Protein AF-A0A6A5BCK2-F1 (afdb_monomer)

Foldseek 3Di:
DDDDDDDDDDDDDDDDDDDDDDDDDDDDDDDDDDDDDDDPPPPDDDDDDDDDDDDDDDDPDDPPVPVVVVVVVVVVVLLVVLLVLLADPDAADDDVLQVLVVVLVVLLVLLLVLLLPPDPPVPDDVVVVVSVVSCCQLAVPVLPDDPVVLLVLLVVLLVLLVVLVVLSVVSSVCVVVVDPCNVVSSVVNQVSLSVLSSCVSNSLLSLLQLLQWAPPDFDDDPPDPDTATAGPSHRVHGSPDPVSVVSNVSSVVSLVSSLVSLQSSLSSSQACHPPHPHPDNFVDSVLSSLSSSLSSVLNNVVRNDHPVVSVVSVVSSVVSVVVNVVSCVVRPD

Sequence (333 aa):
MSSNRHHLDGTTERKQHPEPMIDNVVLSDDRTTPTGPVILHQNVFPKQPSVFSQSSNSSSHSSINSLGQKMISKIQEVVASTLIVLVDSKSKQGWKSYLLILSLYIYAWIGSLVIGLEGEYNFGLYGAWIWRVFNYLVNFSMYSIPYEAAIALSSICILLSLSVLCLFLYTLRVYHKADRSIKSVQSLMRVLGIIIYFGHLVMTYLMTSFIDCNYSSSVTFDGFSDPQKVLNRFPYYMCFSSSNIALIVLNFLGIICLILSTILCSFVLGNSHIRSETPFIVDNSLFIGSVLVISEIQITLNAIIPNSLMFVKSIIHILLSFTLFIMLLYLLP

InterPro domains:
  IPR052994 Tiny macrocysts signaling regulators [PTHR31600] (63-333)

Secondary structure (DSSP, 8-state):
--------------PPPPPPP-----------------------------------------THHHHHHHHHHHHHHHHHHHHHHHS--S---SHHHHHHHHHHHHHHHHHHHHGGG-S----HHHHHHHHHHHHHHHHTTGGGS-HHHHHHHHHHHHHHHHHHHHHHHHHHHHHHHT-TTHHHHHHHHHHHHHHHHHHHHHHHHHHHTTT-EEEEEEE--TT-SSPEEEESS-TTSBTTSHHHHHHHHHHHHHHHHHHHHHHHHHHHH----TT--SS---S-THHHHHHHHHHHHHHHHHHHS-GGGHHHHHHHHHHHHHHHHHHHHHH--

pLDDT: mean 80.54, std 18.34, range [36.78, 98.44]

Structure (mmCIF, N/CA/C/O backbone):
data_AF-A0A6A5BCK2-F1
#
_entry.id   AF-A0A6A5BCK2-F1
#
loop_
_atom_site.group_PDB
_atom_site.id
_atom_site.type_symbol
_atom_site.label_atom_id
_atom_site.label_alt_id
_atom_site.label_comp_id
_atom_site.label_asym_id
_atom_site.label_entity_id
_atom_site.label_seq_id
_atom_site.pdbx_PDB_ins_code
_atom_site.Cartn_x
_atom_site.Cartn_y
_atom_site.Cartn_z
_atom_site.occupancy
_atom_site.B_iso_or_equiv
_atom_site.auth_seq_id
_atom_site.auth_comp_id
_atom_site.auth_asym_id
_atom_site.auth_atom_id
_atom_site.pdbx_PDB_model_num
ATOM 1 N N . MET A 1 1 ? -65.492 -39.705 -15.315 1.00 40.62 1 MET A N 1
ATOM 2 C CA . MET A 1 1 ? -64.561 -40.813 -14.995 1.00 40.62 1 MET A CA 1
ATOM 3 C C . MET A 1 1 ? -63.383 -40.181 -14.265 1.00 40.62 1 MET A C 1
ATOM 5 O O . MET A 1 1 ? -62.681 -39.408 -14.887 1.00 40.62 1 MET A O 1
ATOM 9 N N . SER A 1 2 ? -63.406 -40.086 -12.934 1.00 36.78 2 SER A N 1
ATOM 10 C CA . SER A 1 2 ? -63.107 -41.117 -11.918 1.00 36.78 2 SER A CA 1
ATOM 11 C C . SER A 1 2 ? -61.613 -41.462 -11.816 1.00 36.78 2 SER A C 1
ATOM 13 O O . SER A 1 2 ? -61.047 -41.934 -12.796 1.00 36.78 2 SER A O 1
ATOM 15 N N . SER A 1 3 ? -61.085 -41.331 -10.585 1.00 41.00 3 SER A N 1
ATOM 16 C CA . SER A 1 3 ? -59.869 -41.961 -10.022 1.00 41.00 3 SER A CA 1
ATOM 17 C C . SER A 1 3 ? -58.497 -41.448 -10.494 1.00 41.00 3 SER A C 1
ATOM 19 O O . SER A 1 3 ? -58.307 -41.199 -11.668 1.00 41.00 3 SER A O 1
ATOM 21 N N . ASN A 1 4 ? -57.440 -41.345 -9.680 1.00 43.28 4 ASN A N 1
ATOM 22 C CA . ASN A 1 4 ? -57.229 -41.549 -8.241 1.00 43.28 4 ASN A CA 1
ATOM 23 C C . ASN A 1 4 ? -55.800 -41.052 -7.892 1.00 43.28 4 ASN A C 1
ATOM 25 O O . ASN A 1 4 ? -54.870 -41.350 -8.630 1.00 43.28 4 ASN A O 1
ATOM 29 N N . ARG A 1 5 ? -55.664 -40.337 -6.764 1.00 46.47 5 ARG A N 1
ATOM 30 C CA . ARG A 1 5 ? -54.682 -40.506 -5.658 1.00 46.47 5 ARG A CA 1
ATOM 31 C C . ARG A 1 5 ? -53.215 -40.896 -5.928 1.00 46.47 5 ARG A C 1
ATOM 33 O O . ARG A 1 5 ? -52.955 -41.937 -6.504 1.00 46.47 5 ARG A O 1
ATOM 40 N N . HIS A 1 6 ? -52.310 -40.147 -5.277 1.00 47.81 6 HIS A N 1
ATOM 41 C CA . HIS A 1 6 ? -51.255 -40.554 -4.305 1.00 47.81 6 HIS A CA 1
ATOM 42 C C . HIS A 1 6 ? -50.417 -39.279 -4.038 1.00 47.81 6 HIS A C 1
ATOM 44 O O . HIS A 1 6 ? -49.752 -38.803 -4.945 1.00 47.81 6 HIS A O 1
ATOM 50 N N . HIS A 1 7 ? -50.582 -38.489 -2.969 1.00 47.00 7 HIS A N 1
ATOM 51 C CA . HIS A 1 7 ? -50.349 -38.688 -1.527 1.00 47.00 7 HIS A CA 1
ATOM 52 C C . HIS A 1 7 ? -49.012 -39.357 -1.177 1.00 47.00 7 HIS A C 1
ATOM 54 O O . HIS A 1 7 ? -48.908 -40.580 -1.209 1.00 47.00 7 HIS A O 1
ATOM 60 N N . LEU A 1 8 ? -48.037 -38.531 -0.783 1.00 54.28 8 LEU A N 1
ATOM 61 C CA . LEU A 1 8 ? -46.889 -38.884 0.055 1.00 54.28 8 LEU A CA 1
ATOM 62 C C . LEU A 1 8 ? -46.552 -37.655 0.912 1.00 54.28 8 LEU A C 1
ATOM 64 O O . LEU A 1 8 ? -46.013 -36.666 0.422 1.00 54.28 8 LEU A O 1
ATOM 68 N N . ASP A 1 9 ? -46.976 -37.728 2.172 1.00 45.91 9 ASP A N 1
ATOM 69 C CA . ASP A 1 9 ? -46.629 -36.806 3.252 1.00 45.91 9 ASP A CA 1
ATOM 70 C C . ASP A 1 9 ? -45.257 -37.203 3.809 1.00 45.91 9 ASP A C 1
ATOM 72 O O . ASP A 1 9 ? -45.038 -38.363 4.165 1.00 45.91 9 ASP A O 1
ATOM 76 N N . GLY A 1 10 ? -44.340 -36.241 3.883 1.00 51.31 10 GLY A N 1
ATOM 77 C CA . GLY A 1 10 ? -43.047 -36.375 4.547 1.00 51.31 10 GLY A CA 1
ATOM 78 C C . GLY A 1 10 ? -43.090 -35.701 5.913 1.00 51.31 10 GLY A C 1
ATOM 79 O O . GLY A 1 10 ? -42.957 -34.485 6.019 1.00 51.31 10 GLY A O 1
ATOM 80 N N . THR A 1 11 ? -43.275 -36.495 6.963 1.00 46.31 11 THR A N 1
ATOM 81 C CA . THR A 1 11 ? -43.161 -36.092 8.368 1.00 46.31 11 THR A CA 1
ATOM 82 C C . THR A 1 11 ? -41.692 -35.935 8.762 1.00 46.31 11 THR A C 1
ATOM 84 O O . THR A 1 11 ? -40.980 -36.929 8.894 1.00 46.31 11 THR A O 1
ATOM 87 N N . THR A 1 12 ? -41.244 -34.699 8.992 1.00 55.03 12 THR A N 1
ATOM 88 C CA . THR A 1 12 ? -39.933 -34.412 9.597 1.00 55.03 12 THR A CA 1
ATOM 89 C C . THR A 1 12 ? -40.093 -34.255 11.108 1.00 55.03 12 THR A C 1
ATOM 91 O O . THR A 1 12 ? -40.759 -33.335 11.584 1.00 55.03 12 THR A O 1
ATOM 94 N N . GLU A 1 13 ? -39.479 -35.174 11.854 1.00 50.91 13 GLU A N 1
ATOM 95 C CA . GLU A 1 13 ? -39.411 -35.197 13.315 1.00 50.91 13 GLU A CA 1
ATOM 96 C C . GLU A 1 13 ? -38.852 -33.893 13.904 1.00 50.91 13 GLU A C 1
ATOM 98 O O . GLU A 1 13 ? -37.754 -33.434 13.578 1.00 50.91 13 GLU A O 1
ATOM 103 N N . ARG A 1 14 ? -39.602 -33.326 14.850 1.00 43.56 14 ARG A N 1
ATOM 104 C CA . ARG A 1 14 ? -39.199 -32.194 15.682 1.00 43.56 14 ARG A CA 1
ATOM 105 C C . ARG A 1 14 ? -38.519 -32.744 16.939 1.00 43.56 14 ARG A C 1
ATOM 107 O O . ARG A 1 14 ? -39.196 -33.215 17.847 1.00 43.56 14 ARG A O 1
ATOM 114 N N . LYS A 1 15 ? -37.185 -32.688 17.003 1.00 48.62 15 LYS A N 1
ATOM 115 C CA . LYS A 1 15 ? -36.432 -32.981 18.234 1.00 48.62 15 LYS A CA 1
ATOM 116 C C . LYS A 1 15 ? -36.747 -31.930 19.301 1.00 48.62 15 LYS A C 1
ATOM 118 O O . LYS A 1 15 ? -36.464 -30.746 19.130 1.00 48.62 15 LYS A O 1
ATOM 123 N N . GLN A 1 16 ? -37.350 -32.396 20.387 1.00 47.56 16 GLN A N 1
ATOM 124 C CA . GLN A 1 16 ? -37.657 -31.657 21.606 1.00 47.56 16 GLN A CA 1
ATOM 125 C C . GLN A 1 16 ? -36.365 -31.501 22.423 1.00 47.56 16 GLN A C 1
ATOM 127 O O . GLN A 1 16 ? -35.740 -32.492 22.798 1.00 47.56 16 GLN A O 1
ATOM 132 N N . HIS A 1 17 ? -35.938 -30.260 22.652 1.00 49.94 17 HIS A N 1
ATOM 133 C CA . HIS A 1 17 ? -34.847 -29.941 23.574 1.00 49.94 17 HIS A CA 1
ATOM 134 C C . HIS A 1 17 ? -35.403 -29.907 25.011 1.00 49.94 17 HIS A C 1
ATOM 136 O O . HIS A 1 17 ? -36.461 -29.307 25.207 1.00 49.94 17 HIS A O 1
ATOM 142 N N . PRO A 1 18 ? -34.731 -30.520 26.002 1.00 55.53 18 PRO A N 1
ATOM 143 C CA . PRO A 1 18 ? -35.166 -30.471 27.395 1.00 55.53 18 PRO A CA 1
ATOM 144 C C . PRO A 1 18 ? -34.879 -29.102 28.031 1.00 55.53 18 PRO A C 1
ATOM 146 O O . PRO A 1 18 ? -33.790 -28.547 27.872 1.00 55.53 18 PRO A O 1
ATOM 149 N N . GLU A 1 19 ? -35.876 -28.583 28.749 1.00 54.03 19 GLU A N 1
ATOM 150 C CA . GLU A 1 19 ? -35.771 -27.426 29.642 1.00 54.03 19 GLU A CA 1
ATOM 151 C C . GLU A 1 19 ? -34.842 -27.731 30.832 1.00 54.03 19 GLU A C 1
ATOM 153 O O . GLU A 1 19 ? -34.875 -28.844 31.366 1.00 54.03 19 GLU A O 1
ATOM 158 N N . PRO A 1 20 ? -34.026 -26.768 31.292 1.00 55.44 20 PRO A N 1
ATOM 159 C CA . PRO A 1 20 ? -33.311 -26.902 32.551 1.00 55.44 20 PRO A CA 1
ATOM 160 C C . PRO A 1 20 ? -34.257 -26.713 33.747 1.00 55.44 20 PRO A C 1
ATOM 162 O O . PRO A 1 20 ? -34.990 -25.727 33.834 1.00 55.44 20 PRO A O 1
ATOM 165 N N . MET A 1 21 ? -34.195 -27.678 34.669 1.00 50.75 21 MET A N 1
ATOM 166 C CA . MET A 1 21 ? -34.844 -27.673 35.979 1.00 50.75 21 MET A CA 1
ATOM 167 C C . MET A 1 21 ? -34.536 -26.391 36.762 1.00 50.75 21 MET A C 1
ATOM 169 O O . MET A 1 21 ? -33.380 -26.011 36.945 1.00 50.75 21 MET A O 1
ATOM 173 N N . ILE A 1 22 ? -35.606 -25.765 37.245 1.00 44.34 22 ILE A N 1
ATOM 174 C CA . ILE A 1 22 ? -35.595 -24.710 38.254 1.00 44.34 22 ILE A CA 1
ATOM 175 C C . ILE A 1 22 ? -35.623 -25.407 39.615 1.00 44.34 22 ILE A C 1
ATOM 177 O O . ILE A 1 22 ? -36.659 -25.939 40.017 1.00 44.34 22 ILE A O 1
ATOM 181 N N . ASP A 1 23 ? -34.493 -25.404 40.318 1.00 48.78 23 ASP A N 1
ATOM 182 C CA . ASP A 1 23 ? -34.445 -25.805 41.721 1.00 48.78 23 ASP A CA 1
ATOM 183 C C . ASP A 1 23 ? -34.990 -24.670 42.594 1.00 48.78 23 ASP A C 1
ATOM 185 O O . ASP A 1 23 ? -34.373 -23.618 42.781 1.00 48.78 23 ASP A O 1
ATOM 189 N N . ASN A 1 24 ? -36.184 -24.911 43.131 1.00 40.09 24 ASN A N 1
ATOM 190 C CA . ASN A 1 24 ? -36.799 -24.119 44.184 1.00 40.09 24 ASN A CA 1
ATOM 191 C C . ASN A 1 24 ? -36.075 -24.386 45.510 1.00 40.09 24 ASN A C 1
ATOM 193 O O . ASN A 1 24 ? -36.393 -25.343 46.216 1.00 40.09 24 ASN A O 1
ATOM 197 N N . VAL A 1 25 ? -35.137 -23.515 45.879 1.00 48.81 25 VAL A N 1
ATOM 198 C CA . VAL A 1 25 ? -34.667 -23.415 47.265 1.00 48.81 25 VAL A CA 1
ATOM 199 C C . VAL A 1 25 ? -35.566 -22.426 47.999 1.00 48.81 25 VAL A C 1
ATOM 201 O O . VAL A 1 25 ? -35.428 -21.211 47.885 1.00 48.81 25 VAL A O 1
ATOM 204 N N . VAL A 1 26 ? -36.512 -22.983 48.751 1.00 41.75 26 VAL A N 1
ATOM 205 C CA . VAL A 1 26 ? -37.239 -22.294 49.817 1.00 41.75 26 VAL A CA 1
ATOM 206 C C . VAL A 1 26 ? -36.296 -22.197 51.016 1.00 41.75 26 VAL A C 1
ATOM 208 O O . VAL A 1 26 ? -35.952 -23.217 51.610 1.00 41.75 26 VAL A O 1
ATOM 211 N N . LEU A 1 27 ? -35.890 -20.981 51.383 1.00 45.94 27 LEU A N 1
ATOM 212 C CA . LEU A 1 27 ? -35.368 -20.693 52.717 1.00 45.94 27 LEU A CA 1
ATOM 213 C C . LEU A 1 27 ? -36.151 -19.517 53.304 1.00 45.94 27 LEU A C 1
ATOM 215 O O . LEU A 1 27 ? -36.254 -18.454 52.695 1.00 45.94 27 LEU A O 1
ATOM 219 N N . SER A 1 28 ? -36.750 -19.786 54.458 1.00 41.56 28 SER A N 1
ATOM 220 C CA . SER A 1 28 ? -37.625 -18.907 55.222 1.00 41.56 28 SER A CA 1
ATOM 221 C C . SER A 1 28 ? -36.932 -17.662 55.782 1.00 41.56 28 SER A C 1
ATOM 223 O O . SER A 1 28 ? -35.745 -17.684 56.099 1.00 41.56 28 SER A O 1
ATOM 225 N N . ASP A 1 29 ? -37.762 -16.624 55.910 1.00 37.56 29 ASP A N 1
ATOM 226 C CA . ASP A 1 29 ? -37.678 -15.391 56.702 1.00 37.56 29 ASP A CA 1
ATOM 227 C C . ASP A 1 29 ? -36.598 -15.304 57.790 1.00 37.56 29 ASP A C 1
ATOM 229 O O . ASP A 1 29 ? -36.561 -16.138 58.691 1.00 37.56 29 ASP A O 1
ATOM 233 N N . ASP A 1 30 ? -35.870 -14.176 57.815 1.00 38.97 30 ASP A N 1
ATOM 234 C CA . ASP A 1 30 ? -35.989 -13.246 58.948 1.00 38.97 30 ASP A CA 1
ATOM 235 C C . ASP A 1 30 ? -35.437 -11.833 58.628 1.00 38.97 30 ASP A C 1
ATOM 237 O O . ASP A 1 30 ? -34.418 -11.672 57.958 1.00 38.97 30 ASP A O 1
ATOM 241 N N . ARG A 1 31 ? -36.084 -10.820 59.219 1.00 37.53 31 ARG A N 1
ATOM 242 C CA . ARG A 1 31 ? -35.651 -9.417 59.433 1.00 37.53 31 ARG A CA 1
ATOM 243 C C . ARG A 1 31 ? -35.669 -8.386 58.292 1.00 37.53 31 ARG A C 1
ATOM 245 O O . ARG A 1 31 ? -34.677 -8.036 57.661 1.00 37.53 31 ARG A O 1
ATOM 252 N N . THR A 1 32 ? -36.815 -7.709 58.260 1.00 45.53 32 THR A N 1
ATOM 253 C CA . THR A 1 32 ? -37.010 -6.246 58.206 1.00 45.53 32 THR A CA 1
ATOM 254 C C . THR A 1 32 ? -35.774 -5.349 58.409 1.00 45.53 32 THR A C 1
ATOM 256 O O . THR A 1 32 ? -35.252 -5.241 59.518 1.00 45.53 32 THR A O 1
ATOM 259 N N . THR A 1 33 ? -35.426 -4.560 57.388 1.00 46.41 33 THR A N 1
ATOM 260 C CA . THR A 1 33 ? -34.907 -3.181 57.533 1.00 46.41 33 THR A CA 1
ATOM 261 C C . THR A 1 33 ? -35.307 -2.339 56.309 1.00 46.41 33 THR A C 1
ATOM 263 O O . THR A 1 33 ? -35.255 -2.845 55.189 1.00 46.41 33 THR A O 1
ATOM 266 N N . PRO A 1 34 ? -35.735 -1.072 56.481 1.00 50.03 34 PRO A N 1
ATOM 267 C CA . PRO A 1 34 ? -36.210 -0.238 55.383 1.00 50.03 34 PRO A CA 1
ATOM 268 C C . PRO A 1 34 ? -35.046 0.530 54.742 1.00 50.03 34 PRO A C 1
ATOM 270 O O . PRO A 1 34 ? -34.389 1.336 55.399 1.00 50.03 34 PRO A O 1
ATOM 273 N N . THR A 1 35 ? -34.795 0.319 53.451 1.00 41.25 35 THR A N 1
ATOM 274 C CA . THR A 1 35 ? -33.886 1.160 52.660 1.00 41.25 35 THR A CA 1
ATOM 275 C C . THR A 1 35 ? -34.689 2.210 51.900 1.00 41.25 35 THR A C 1
ATOM 277 O O . THR A 1 35 ? -35.536 1.909 51.062 1.00 41.25 35 THR A O 1
ATOM 280 N N . GLY A 1 36 ? -34.447 3.468 52.271 1.00 46.44 36 GLY A N 1
ATOM 281 C CA . GLY A 1 36 ? -35.038 4.650 51.657 1.00 46.44 36 GLY A CA 1
ATOM 282 C C . GLY A 1 36 ? -34.546 4.917 50.227 1.00 46.44 36 GLY A C 1
ATOM 283 O O . GLY A 1 36 ? -33.663 4.226 49.715 1.00 46.44 36 GLY A O 1
ATOM 284 N N . PRO A 1 37 ? -35.115 5.938 49.568 1.00 49.09 37 PRO A N 1
ATOM 285 C CA . PRO A 1 37 ? -34.801 6.266 48.185 1.00 49.09 37 PRO A CA 1
ATOM 286 C C . PRO A 1 37 ? -33.371 6.806 48.045 1.00 49.09 37 PRO A C 1
ATOM 288 O O . PRO A 1 37 ? -32.992 7.796 48.671 1.00 49.09 37 PRO A O 1
ATOM 291 N N . VAL A 1 38 ? -32.590 6.169 47.171 1.00 42.19 38 VAL A N 1
ATOM 292 C CA . VAL A 1 38 ? -31.278 6.651 46.728 1.00 42.19 38 VAL A CA 1
ATOM 293 C C . VAL A 1 38 ? -31.489 7.856 45.811 1.00 42.19 38 VAL A C 1
ATOM 295 O O . VAL A 1 38 ? -31.827 7.727 44.636 1.00 42.19 38 VAL A O 1
ATOM 298 N N . ILE A 1 39 ? -31.297 9.044 46.378 1.00 41.06 39 ILE A N 1
ATOM 299 C CA . ILE A 1 39 ? -31.170 10.311 45.659 1.00 41.06 39 ILE A CA 1
ATOM 300 C C . ILE A 1 39 ? -29.796 10.311 44.981 1.00 41.06 39 ILE A C 1
ATOM 302 O O . ILE A 1 39 ? -28.763 10.406 45.644 1.00 41.06 39 ILE A O 1
ATOM 306 N N . LEU A 1 40 ? -29.773 10.198 43.652 1.00 39.66 40 LEU A N 1
ATOM 307 C CA . LEU A 1 40 ? -28.561 10.379 42.858 1.00 39.66 40 LEU A CA 1
ATOM 308 C C . LEU A 1 40 ? -28.229 11.880 42.808 1.00 39.66 40 LEU A C 1
ATOM 310 O O . LEU A 1 40 ? -28.727 12.621 41.962 1.00 39.66 40 LEU A O 1
ATOM 314 N N . HIS A 1 41 ? -27.402 12.335 43.750 1.00 40.19 41 HIS A N 1
ATOM 315 C CA . HIS A 1 41 ? -26.794 13.662 43.729 1.00 40.19 41 HIS A CA 1
ATOM 316 C C . HIS A 1 41 ? -25.841 13.767 42.530 1.00 40.19 41 HIS A C 1
ATOM 318 O O . HIS A 1 41 ? -24.727 13.242 42.531 1.00 40.19 41 HIS A O 1
ATOM 324 N N . GLN A 1 42 ? -26.288 14.458 41.488 1.00 43.00 42 GLN A N 1
ATOM 325 C CA . GLN A 1 42 ? -25.455 14.875 40.372 1.00 43.00 42 GLN A CA 1
ATOM 326 C C . GLN A 1 42 ? -24.601 16.059 40.853 1.00 43.00 42 GLN A C 1
ATOM 328 O O . GLN A 1 42 ? -25.084 17.184 40.971 1.00 43.00 42 GLN A O 1
ATOM 333 N N . ASN A 1 43 ? -23.337 15.791 41.196 1.00 40.00 43 ASN A N 1
ATOM 334 C CA . ASN A 1 43 ? -22.352 16.813 41.551 1.00 40.00 43 ASN A CA 1
ATOM 335 C C . ASN A 1 43 ? -22.028 17.673 40.321 1.00 40.00 43 ASN A C 1
ATOM 337 O O . ASN A 1 43 ? -21.105 17.396 39.555 1.00 40.00 43 ASN A O 1
ATOM 341 N N . VAL A 1 44 ? -22.813 18.732 40.138 1.00 43.41 44 VAL A N 1
ATOM 342 C CA . VAL A 1 44 ? -22.475 19.877 39.297 1.00 43.41 44 VAL A CA 1
ATOM 343 C C . VAL A 1 44 ? -21.371 20.645 40.019 1.00 43.41 44 VAL A C 1
ATOM 345 O O . VAL A 1 44 ? -21.617 21.291 41.033 1.00 43.41 44 VAL A O 1
ATOM 348 N N . PHE A 1 45 ? -20.141 20.559 39.514 1.00 46.75 45 PHE A N 1
ATOM 349 C CA . PHE A 1 45 ? -19.048 21.430 39.943 1.00 46.75 45 PHE A CA 1
ATOM 350 C C . PHE A 1 45 ? -19.398 22.894 39.612 1.00 46.75 45 PHE A C 1
ATOM 352 O O . PHE A 1 45 ? -19.579 23.214 38.432 1.00 46.75 45 PHE A O 1
ATOM 359 N N . PRO A 1 46 ? -19.466 23.812 40.595 1.00 44.69 46 PRO A N 1
ATOM 360 C CA . PRO A 1 46 ? -19.589 25.231 40.310 1.00 44.69 46 PRO A CA 1
ATOM 361 C C . PRO A 1 46 ? -18.238 25.772 39.828 1.00 44.69 46 PRO A C 1
ATOM 363 O O . PRO A 1 46 ? -17.236 25.769 40.543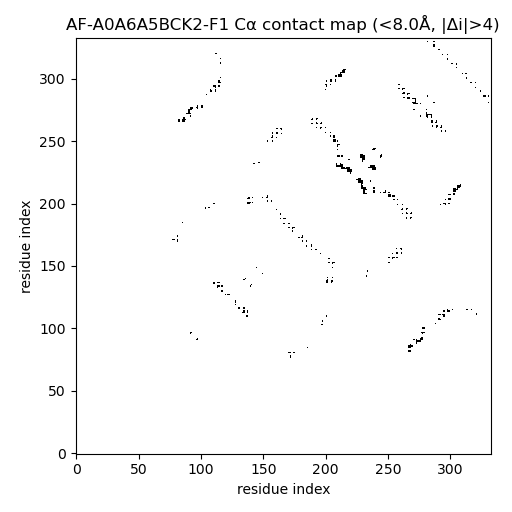 1.00 44.69 46 PRO A O 1
ATOM 366 N N . LYS A 1 47 ? -18.221 26.249 38.583 1.00 45.00 47 LYS A N 1
ATOM 367 C CA . LYS A 1 47 ? -17.105 26.982 37.986 1.00 45.00 47 LYS A CA 1
ATOM 368 C C . LYS A 1 47 ? -16.994 28.346 38.680 1.00 45.00 47 LYS A C 1
ATOM 370 O O . LYS A 1 47 ? -17.842 29.209 38.468 1.00 45.00 47 LYS A O 1
ATOM 375 N N . GLN A 1 48 ? -15.974 28.539 39.516 1.00 43.84 48 GLN A N 1
ATOM 376 C CA . GLN A 1 48 ? -15.651 29.855 40.073 1.00 43.84 48 GLN A CA 1
ATOM 377 C C . GLN A 1 48 ? -15.175 30.807 38.958 1.00 43.84 48 GLN A C 1
ATOM 379 O O . GLN A 1 48 ? -14.333 30.414 38.146 1.00 43.84 48 GLN A O 1
ATOM 384 N N . PRO A 1 49 ? -15.664 32.059 38.907 1.00 45.88 49 PRO A N 1
ATOM 385 C CA . PRO A 1 49 ? -15.099 33.088 38.048 1.00 45.88 49 PRO A CA 1
ATOM 386 C C . PRO A 1 49 ? -13.891 33.731 38.742 1.00 45.88 49 PRO A C 1
ATOM 388 O O . PRO A 1 49 ? -14.038 34.534 39.661 1.00 45.88 49 PRO A O 1
ATOM 391 N N . SER A 1 50 ? -12.680 33.401 38.295 1.00 45.81 50 SER A N 1
ATOM 392 C CA . SER A 1 50 ? -11.492 34.183 38.635 1.00 45.81 50 SER A CA 1
ATOM 393 C C . SER A 1 50 ? -11.481 35.461 37.794 1.00 45.81 50 SER A C 1
ATOM 395 O O . SER A 1 50 ? -11.163 35.442 36.604 1.00 45.81 50 SER A O 1
ATOM 397 N N . VAL A 1 51 ? -11.857 36.567 38.430 1.00 48.47 51 VAL A N 1
ATOM 398 C CA . VAL A 1 51 ? -11.615 37.930 37.959 1.00 48.47 51 VAL A CA 1
ATOM 399 C C . VAL A 1 51 ? -10.125 38.218 38.129 1.00 48.47 51 VAL A C 1
ATOM 401 O O . VAL A 1 51 ? -9.634 38.278 39.252 1.00 48.47 51 VAL A O 1
ATOM 404 N N . PHE A 1 52 ? -9.409 38.401 37.020 1.00 43.28 52 PHE A N 1
ATOM 405 C CA . PHE A 1 52 ? -8.109 39.066 37.026 1.00 43.28 52 PHE A CA 1
ATOM 406 C C . PHE A 1 52 ? -8.072 40.080 35.886 1.00 43.28 52 PHE A C 1
ATOM 408 O O . PHE A 1 52 ? -8.017 39.739 34.705 1.00 43.28 52 PHE A O 1
ATOM 415 N N . SER A 1 53 ? -8.179 41.345 36.266 1.00 52.38 53 SER A N 1
ATOM 416 C CA . SER A 1 53 ? -7.963 42.514 35.430 1.00 52.38 53 SER A CA 1
ATOM 417 C C . SER A 1 53 ? -6.462 42.776 35.343 1.00 52.38 53 SER A C 1
ATOM 419 O O . SER A 1 53 ? -5.846 43.026 36.374 1.00 52.38 53 SER A O 1
ATOM 421 N N . GLN A 1 54 ? -5.885 42.811 34.136 1.00 40.91 54 GLN A N 1
ATOM 422 C CA . GLN A 1 54 ? -4.711 43.651 33.881 1.00 40.91 54 GLN A CA 1
ATOM 423 C C . GLN A 1 54 ? -4.442 43.914 32.391 1.00 40.91 54 GLN A C 1
ATOM 425 O O . GLN A 1 54 ? -4.301 43.004 31.580 1.00 40.91 54 GLN A O 1
ATOM 430 N N . SER A 1 55 ? -4.345 45.218 32.114 1.00 36.91 55 SER A N 1
ATOM 431 C CA . SER A 1 55 ? -3.543 45.911 31.098 1.00 36.91 55 SER A CA 1
ATOM 432 C C . SER A 1 55 ? -3.694 45.545 29.618 1.00 36.91 55 SER A C 1
ATOM 434 O O . SER A 1 55 ? -3.141 44.578 29.103 1.00 36.91 55 SER A O 1
ATOM 436 N N . SER A 1 56 ? -4.326 46.490 28.925 1.00 50.06 56 SER A N 1
ATOM 437 C CA . SER A 1 56 ? -4.084 46.883 27.542 1.00 50.06 56 SER A CA 1
ATOM 438 C C . SER A 1 56 ? -2.599 46.870 27.157 1.00 50.06 56 SER A C 1
ATOM 440 O O . SER A 1 56 ? -1.833 47.713 27.619 1.00 50.06 56 SER A O 1
ATOM 442 N N . ASN A 1 57 ? -2.236 45.982 26.234 1.00 43.66 57 ASN A N 1
ATOM 443 C CA . ASN A 1 57 ? -1.129 46.198 25.312 1.00 43.66 57 ASN A CA 1
ATOM 444 C C . ASN A 1 57 ? -1.614 45.840 23.906 1.00 43.66 57 ASN A C 1
ATOM 446 O O . ASN A 1 57 ? -1.869 44.685 23.572 1.00 43.66 57 ASN A O 1
ATOM 450 N N . SER A 1 58 ? -1.796 46.881 23.105 1.00 50.88 58 SER A N 1
ATOM 451 C CA . SER A 1 58 ? -2.075 46.831 21.681 1.00 50.88 58 SER A CA 1
ATOM 452 C C . SER A 1 58 ? -0.848 46.307 20.936 1.00 50.88 58 SER A C 1
ATOM 454 O O . SER A 1 58 ? 0.028 47.080 20.554 1.00 50.88 58 SER A O 1
ATOM 456 N N . SER A 1 59 ? -0.792 44.997 20.713 1.00 42.81 59 SER A N 1
ATOM 457 C CA . SER A 1 59 ? 0.011 44.402 19.651 1.00 42.81 59 SER A CA 1
ATOM 458 C C . SER A 1 59 ? -0.933 43.820 18.603 1.00 42.81 59 SER A C 1
ATOM 460 O O . SER A 1 59 ? -1.700 42.887 18.836 1.00 42.81 59 SER A O 1
ATOM 462 N N . SER A 1 60 ? -0.909 44.440 17.430 1.00 47.56 60 SER A N 1
ATOM 463 C CA . SER A 1 60 ? -1.553 44.000 16.199 1.00 47.56 60 SER A CA 1
ATOM 464 C C . SER A 1 60 ? -0.995 42.635 15.775 1.00 47.56 60 SER A C 1
ATOM 466 O O . SER A 1 60 ? -0.067 42.544 14.975 1.00 47.56 60 SER A O 1
ATOM 468 N N . HIS A 1 61 ? -1.543 41.569 16.358 1.00 46.97 61 HIS A N 1
ATOM 469 C CA . HIS A 1 61 ? -1.209 40.183 16.055 1.00 46.97 61 HIS A CA 1
ATOM 470 C C . HIS A 1 61 ? -2.113 39.629 14.947 1.00 46.97 61 HIS A C 1
ATOM 472 O O . HIS A 1 61 ? -3.322 39.495 15.116 1.00 46.97 61 HIS A O 1
ATOM 478 N N . SER A 1 62 ? -1.481 39.310 13.816 1.00 49.41 62 SER A N 1
ATOM 479 C CA . SER A 1 62 ? -1.764 38.200 12.888 1.00 49.41 62 SER A CA 1
ATOM 480 C C . SER A 1 62 ? -3.037 37.364 13.146 1.00 49.41 62 SER A C 1
ATOM 482 O O . SER A 1 62 ? -2.990 36.191 13.517 1.00 49.41 62 SER A O 1
ATOM 484 N N . SER A 1 63 ? -4.205 37.929 12.844 1.00 50.72 63 SER A N 1
ATOM 485 C CA . SER A 1 63 ? -5.513 37.267 12.970 1.00 50.72 63 SER A CA 1
ATOM 486 C C . SER A 1 63 ? -5.748 36.125 11.963 1.00 50.72 63 SER A C 1
ATOM 488 O O . SER A 1 63 ? -6.683 35.340 12.135 1.00 50.72 63 SER A O 1
ATOM 490 N N . ILE A 1 64 ? -4.871 35.967 10.965 1.00 55.47 64 ILE A N 1
ATOM 491 C CA . ILE A 1 64 ? -5.011 35.003 9.859 1.00 55.47 64 ILE A CA 1
ATOM 492 C C . ILE A 1 64 ? -4.741 33.544 10.296 1.00 55.47 64 ILE A C 1
ATOM 494 O O . ILE A 1 64 ? -5.335 32.623 9.740 1.00 55.47 64 ILE A O 1
ATOM 498 N N . ASN A 1 65 ? -3.966 33.301 11.362 1.00 62.62 65 ASN A N 1
ATOM 499 C CA . ASN A 1 65 ? -3.643 31.930 11.805 1.00 62.62 65 ASN A CA 1
ATOM 500 C C . ASN A 1 65 ? -4.677 31.314 12.769 1.00 62.62 65 ASN A C 1
ATOM 502 O O . ASN A 1 65 ? -4.719 30.095 12.938 1.00 62.62 65 ASN A O 1
ATOM 506 N N . SER A 1 66 ? -5.546 32.130 13.376 1.00 72.69 66 SER A N 1
ATOM 507 C CA . SER A 1 66 ? -6.477 31.663 14.416 1.00 72.69 66 SER A CA 1
ATOM 508 C C . SER A 1 66 ? -7.667 30.860 13.867 1.00 72.69 66 SER A C 1
ATOM 510 O O . SER A 1 66 ? -8.152 29.941 14.529 1.00 72.69 66 SER A O 1
ATOM 512 N N . LEU A 1 67 ? -8.129 31.173 12.649 1.00 72.62 67 LEU A N 1
ATOM 513 C CA . LEU A 1 67 ? -9.246 30.475 12.005 1.00 72.62 67 LEU A CA 1
ATOM 514 C C . LEU A 1 67 ? -8.821 29.084 11.510 1.00 72.62 67 LEU A C 1
ATOM 516 O O . LEU A 1 67 ? -9.530 28.105 11.738 1.00 72.62 67 LEU A O 1
ATOM 520 N N . GLY A 1 68 ? -7.641 28.995 10.886 1.00 77.31 68 GLY A N 1
ATOM 521 C CA . GLY A 1 68 ? -7.084 27.738 10.383 1.00 77.31 68 GLY A CA 1
ATOM 522 C C . GLY A 1 68 ? -6.821 26.734 11.503 1.00 77.31 68 GLY A C 1
ATOM 523 O O . GLY A 1 68 ? -7.264 25.592 11.419 1.00 77.31 68 GLY A O 1
ATOM 524 N N . GLN A 1 69 ? -6.201 27.173 12.603 1.00 82.56 69 GLN A N 1
ATOM 525 C CA . GLN A 1 69 ? -5.946 26.306 13.758 1.00 82.56 69 GLN A CA 1
ATOM 526 C C . GLN A 1 69 ? -7.237 25.778 14.399 1.00 82.56 69 GLN A C 1
ATOM 528 O O . GLN A 1 69 ? -7.308 24.596 14.725 1.00 82.56 69 GLN A O 1
ATOM 533 N N . LYS A 1 70 ? -8.280 26.615 14.518 1.00 87.44 70 LYS A N 1
ATOM 534 C CA . LYS A 1 70 ? -9.592 26.192 15.042 1.00 87.44 70 LYS A CA 1
ATOM 535 C C . LYS A 1 70 ? -10.309 25.192 14.131 1.00 87.44 70 LYS A C 1
ATOM 537 O O . LYS A 1 70 ? -10.992 24.302 14.629 1.00 87.44 70 LYS A O 1
ATOM 542 N N . MET A 1 71 ? -10.191 25.329 12.807 1.00 85.81 71 MET A N 1
ATOM 543 C CA . MET A 1 71 ? -10.761 24.341 11.884 1.00 85.81 71 MET A CA 1
ATOM 544 C C . MET A 1 71 ? -9.999 23.016 11.935 1.00 85.81 71 MET A C 1
ATOM 546 O O . MET A 1 71 ? -10.631 21.963 11.987 1.00 85.81 71 MET A O 1
ATOM 550 N N . ILE A 1 72 ? -8.664 23.060 11.966 1.00 89.00 72 ILE A N 1
ATOM 551 C CA . ILE A 1 72 ? -7.818 21.861 12.030 1.00 89.00 72 ILE A CA 1
ATOM 552 C C . ILE A 1 72 ? -8.088 21.076 13.314 1.00 89.00 72 ILE A C 1
ATOM 554 O O . ILE A 1 72 ? -8.307 19.870 13.240 1.00 89.00 72 ILE A O 1
ATOM 558 N N . SER A 1 73 ? -8.149 21.743 14.471 1.00 89.44 73 SER A N 1
ATOM 559 C CA . SER A 1 73 ? -8.433 21.061 15.738 1.00 89.44 73 SER A CA 1
ATOM 560 C C . SER A 1 73 ? -9.814 20.405 15.740 1.00 89.44 73 SER A C 1
ATOM 562 O O . SER A 1 73 ? -9.950 19.271 16.190 1.00 89.44 73 SER A O 1
ATOM 564 N N . LYS A 1 74 ? -10.826 21.060 15.156 1.00 90.06 74 LYS A N 1
ATOM 565 C CA . LYS A 1 74 ? -12.174 20.495 15.021 1.00 90.06 74 LYS A CA 1
ATOM 566 C C . LYS A 1 74 ? -12.205 19.274 14.099 1.00 90.06 74 LYS A C 1
ATOM 568 O O . LYS A 1 74 ? -12.876 18.293 14.405 1.00 90.06 74 LYS A O 1
ATOM 573 N N . ILE A 1 75 ? -11.488 19.316 12.975 1.00 87.50 75 ILE A N 1
ATOM 574 C CA . ILE A 1 75 ? -11.372 18.166 12.066 1.00 87.50 75 ILE A CA 1
ATOM 575 C C . ILE A 1 75 ? -10.667 17.010 12.780 1.00 87.50 75 ILE A C 1
ATOM 577 O O . ILE A 1 75 ? -11.150 15.881 12.732 1.00 87.50 75 ILE A O 1
ATOM 581 N N . GLN A 1 76 ? -9.569 17.294 13.481 1.00 89.88 76 GLN A N 1
ATOM 582 C CA . GLN A 1 76 ? -8.819 16.299 14.241 1.00 89.88 76 GLN A CA 1
ATOM 583 C C . GLN A 1 76 ? -9.686 15.639 15.318 1.00 89.88 76 GLN A C 1
ATOM 585 O O . GLN A 1 76 ? -9.675 14.418 15.434 1.00 89.88 76 GLN A O 1
ATOM 590 N N . GLU A 1 77 ? -10.473 16.417 16.062 1.00 90.81 77 GLU A N 1
ATOM 591 C CA . GLU A 1 77 ? -11.388 15.909 17.086 1.00 90.81 77 GLU A CA 1
ATOM 592 C C . GLU A 1 77 ? -12.463 14.987 16.491 1.00 90.81 77 GLU A C 1
ATOM 594 O O . GLU A 1 77 ? -12.702 13.896 17.014 1.00 90.81 77 GLU A O 1
ATOM 599 N N . VAL A 1 78 ? -13.077 15.377 15.367 1.00 89.06 78 VAL A N 1
ATOM 600 C CA . VAL A 1 78 ? -14.103 14.572 14.682 1.00 89.06 78 VAL A CA 1
ATOM 601 C C . VAL A 1 78 ? -13.514 13.268 14.137 1.00 89.06 78 VAL A C 1
ATOM 603 O O . VAL A 1 78 ? -14.112 12.200 14.304 1.00 89.06 78 VAL A O 1
ATOM 606 N N . VAL A 1 79 ? -12.332 13.332 13.519 1.00 88.00 79 VAL A N 1
ATOM 607 C CA . VAL A 1 79 ? -11.635 12.153 12.989 1.00 88.00 79 VAL A CA 1
ATOM 608 C C . VAL A 1 79 ? -11.219 11.221 14.126 1.00 88.00 79 VAL A C 1
ATOM 610 O O . VAL A 1 79 ? -11.534 10.035 14.067 1.00 88.00 79 VAL A O 1
ATOM 613 N N . ALA A 1 80 ? -10.593 11.740 15.184 1.00 88.50 80 ALA A N 1
ATOM 614 C CA . ALA A 1 80 ? -10.168 10.947 16.336 1.00 88.50 80 ALA A CA 1
ATOM 615 C C . ALA A 1 80 ? -11.358 10.281 17.040 1.00 88.50 80 ALA A C 1
ATOM 617 O O . ALA A 1 80 ? -11.322 9.081 17.299 1.00 88.50 80 ALA A O 1
ATOM 618 N N . SER A 1 81 ? -12.446 11.023 17.266 1.00 88.31 81 SER A N 1
ATOM 619 C CA . SER A 1 81 ? -13.672 10.480 17.867 1.00 88.31 81 SER A CA 1
ATOM 620 C C . SER A 1 81 ? -14.257 9.345 17.028 1.00 88.31 81 SER A C 1
ATOM 622 O O . SER A 1 81 ? -14.670 8.317 17.559 1.00 88.31 81 SER A O 1
ATOM 624 N N . THR A 1 82 ? -14.246 9.493 15.704 1.00 86.75 82 THR A N 1
ATOM 625 C CA . THR A 1 82 ? -14.766 8.464 14.794 1.00 86.75 82 THR A CA 1
ATOM 626 C C . THR A 1 82 ? -13.862 7.240 14.743 1.00 86.75 82 THR A C 1
ATOM 628 O O . THR A 1 82 ? -14.359 6.116 14.716 1.00 86.75 82 THR A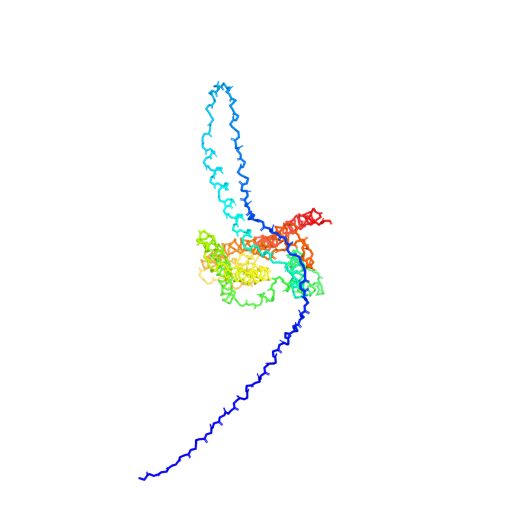 O 1
ATOM 631 N N . LEU A 1 83 ? -12.540 7.432 14.779 1.00 88.12 83 LEU A N 1
ATOM 632 C CA . LEU A 1 83 ? -11.586 6.330 14.884 1.00 88.12 83 LEU A CA 1
ATOM 633 C C . LEU A 1 83 ? -11.800 5.544 16.179 1.00 88.12 83 LEU A C 1
ATOM 635 O O . LEU A 1 83 ? -11.884 4.323 16.122 1.00 88.12 83 LEU A O 1
ATOM 639 N N . ILE A 1 84 ? -11.991 6.219 17.316 1.00 87.25 84 ILE A N 1
ATOM 640 C CA . ILE A 1 84 ? -12.279 5.565 18.604 1.00 87.25 84 ILE A CA 1
ATOM 641 C C . ILE A 1 84 ? -13.557 4.722 18.526 1.00 87.25 84 ILE A C 1
ATOM 643 O O . ILE A 1 84 ? -13.598 3.619 19.058 1.00 87.25 84 ILE A O 1
ATOM 647 N N . VAL A 1 85 ? -14.590 5.205 17.832 1.00 87.00 85 VAL A N 1
ATOM 648 C CA . VAL A 1 85 ? -15.839 4.451 17.629 1.00 87.00 85 VAL A CA 1
ATOM 649 C C . VAL A 1 85 ? -15.626 3.242 16.722 1.00 87.00 85 VAL A C 1
ATOM 651 O O . VAL A 1 85 ? -16.292 2.227 16.894 1.00 87.00 85 VAL A O 1
ATOM 654 N N . LEU A 1 86 ? -14.736 3.337 15.736 1.00 85.94 86 LEU A N 1
ATOM 655 C CA . LEU A 1 86 ? -14.415 2.237 14.827 1.00 85.94 86 LEU A CA 1
ATOM 656 C C . LEU A 1 86 ? -13.537 1.158 15.471 1.00 85.94 86 LEU A C 1
ATOM 658 O O . LEU A 1 86 ? -13.623 -0.004 15.065 1.00 85.94 86 LEU A O 1
ATOM 662 N N . VAL A 1 87 ? -12.717 1.528 16.456 1.00 86.94 87 VAL A N 1
ATOM 663 C CA . VAL A 1 87 ? -11.923 0.588 17.249 1.00 86.94 87 VAL A CA 1
ATOM 664 C C . VAL A 1 87 ? -12.871 -0.310 18.043 1.00 86.94 87 VAL A C 1
ATOM 666 O O . VAL A 1 87 ? -13.751 0.156 18.767 1.00 86.94 87 VAL A O 1
ATOM 669 N N . ASP A 1 88 ? -12.707 -1.627 17.897 1.00 75.44 88 ASP A N 1
ATOM 670 C CA . ASP A 1 88 ? -13.512 -2.580 18.658 1.00 75.44 88 ASP A CA 1
ATOM 671 C C . ASP A 1 88 ? -13.161 -2.478 20.143 1.00 75.44 88 ASP A C 1
ATOM 673 O O . ASP A 1 88 ? -12.020 -2.710 20.542 1.00 75.44 88 ASP A O 1
ATOM 677 N N . SER A 1 89 ? -14.154 -2.155 20.969 1.00 70.94 89 SER A N 1
ATOM 678 C CA . SER A 1 89 ? -13.999 -2.116 22.422 1.00 70.94 89 SER A CA 1
ATOM 679 C C . SER A 1 89 ? -14.011 -3.506 23.055 1.00 70.94 89 SER A C 1
ATOM 681 O O . SER A 1 89 ? -13.723 -3.646 24.243 1.00 70.94 89 SER A O 1
ATOM 683 N N . LYS A 1 90 ? -14.346 -4.553 22.292 1.00 81.38 90 LYS A N 1
ATOM 684 C CA . LYS A 1 90 ? -14.368 -5.922 22.803 1.00 81.38 90 LYS A CA 1
ATOM 685 C C . LYS A 1 90 ? -12.958 -6.493 22.879 1.00 81.38 90 LYS A C 1
ATOM 687 O O . LYS A 1 90 ? -12.189 -6.414 21.921 1.00 81.38 90 LYS A O 1
ATOM 692 N N . SER A 1 91 ? -12.648 -7.145 23.999 1.00 78.81 91 SER A N 1
ATOM 693 C CA . SER A 1 91 ? -11.421 -7.925 24.116 1.00 78.81 91 SER A CA 1
ATOM 694 C C . SER A 1 91 ? -11.397 -9.012 23.039 1.00 78.81 91 SER A C 1
ATOM 696 O O . SER A 1 91 ? -12.309 -9.833 22.922 1.00 78.81 91 SER A O 1
ATOM 698 N N . LYS A 1 92 ? -10.334 -9.023 22.231 1.00 80.62 92 LYS A N 1
ATOM 699 C CA . LYS A 1 92 ? -10.073 -10.122 21.300 1.00 80.62 92 LYS A CA 1
ATOM 700 C C . LYS A 1 92 ? -9.564 -11.300 22.127 1.00 80.62 92 LYS A C 1
ATOM 702 O O . LYS A 1 92 ? -8.479 -11.222 22.703 1.00 80.62 92 LYS A O 1
ATOM 707 N N . GLN A 1 93 ? -10.377 -12.343 22.236 1.00 83.12 93 GLN A N 1
ATOM 708 C CA . GLN A 1 93 ? -10.072 -13.553 22.997 1.00 83.12 93 GLN A CA 1
ATOM 709 C C . GLN A 1 93 ? -10.181 -14.781 22.099 1.00 83.12 93 GLN A C 1
ATOM 711 O O . GLN A 1 93 ? -10.978 -14.819 21.157 1.00 83.12 93 GLN A O 1
ATOM 716 N N . GLY A 1 94 ? -9.373 -15.790 22.409 1.00 87.25 94 GLY A N 1
ATOM 717 C CA . GLY A 1 94 ? -9.367 -17.064 21.710 1.00 87.25 94 GLY A CA 1
ATOM 718 C C . GLY A 1 94 ? -8.308 -17.192 20.614 1.00 87.25 94 GLY A C 1
ATOM 719 O O . GLY A 1 94 ? -7.852 -16.236 19.982 1.00 87.25 94 GLY A O 1
ATOM 720 N N . TRP A 1 95 ? -7.964 -18.451 20.356 1.00 89.25 95 TRP A N 1
ATOM 721 C CA . TRP A 1 95 ? -6.881 -18.869 19.466 1.00 89.25 95 TRP A CA 1
ATOM 722 C C . TRP A 1 95 ? -7.010 -18.358 18.023 1.00 89.25 95 TRP A C 1
ATOM 724 O O . TRP A 1 95 ? -6.013 -18.043 17.382 1.00 89.25 95 TRP A O 1
ATOM 734 N N . LYS A 1 96 ? -8.235 -18.216 17.500 1.00 90.00 96 LYS A N 1
ATOM 735 C CA . LYS A 1 96 ? -8.456 -17.733 16.124 1.00 90.00 96 LYS A CA 1
ATOM 736 C C . LYS A 1 96 ? -7.998 -16.284 15.942 1.00 90.00 96 LYS A C 1
ATOM 738 O O . LYS A 1 96 ? -7.334 -15.973 14.960 1.00 90.00 96 LYS A O 1
ATOM 743 N N . SER A 1 97 ? -8.333 -15.407 16.889 1.00 86.00 97 SER A N 1
ATOM 744 C CA . SER A 1 97 ? -7.892 -14.008 16.864 1.00 86.00 97 SER A CA 1
ATOM 745 C C . SER A 1 97 ? -6.397 -13.886 17.133 1.00 86.00 97 SER A C 1
ATOM 747 O O . SER A 1 97 ? -5.744 -13.060 16.501 1.00 86.00 97 SER A O 1
ATOM 749 N N . TYR A 1 98 ? -5.859 -14.738 18.014 1.00 87.56 98 TYR A N 1
ATOM 750 C CA . TYR A 1 98 ? -4.422 -14.846 18.255 1.00 87.56 98 TYR A CA 1
ATOM 751 C C . TYR A 1 98 ? -3.665 -15.172 16.962 1.00 87.56 98 TYR A C 1
ATOM 753 O O . TYR A 1 98 ? -2.792 -14.409 16.558 1.00 87.56 98 TYR A O 1
ATOM 761 N N . LEU A 1 99 ? -4.042 -16.260 16.277 1.00 90.06 99 LEU A N 1
ATOM 762 C CA . LEU A 1 99 ? -3.395 -16.686 15.035 1.00 90.06 99 LEU A CA 1
ATOM 763 C C . LEU A 1 99 ? -3.532 -15.656 13.919 1.00 90.06 99 LEU A C 1
ATOM 765 O O . LEU A 1 99 ? -2.570 -15.425 13.192 1.00 90.06 99 LEU A O 1
ATOM 769 N N . LEU A 1 100 ? -4.705 -15.031 13.787 1.00 87.44 100 LEU A N 1
ATOM 770 C CA . LEU A 1 100 ? -4.921 -13.997 12.782 1.00 87.44 100 LEU A CA 1
ATOM 771 C C . LEU A 1 100 ? -3.959 -12.830 13.009 1.00 87.44 100 LEU A C 1
ATOM 773 O O . LEU A 1 100 ? -3.240 -12.458 12.091 1.00 87.44 100 LEU A O 1
ATOM 777 N N . ILE A 1 101 ? -3.894 -12.291 14.228 1.00 85.44 101 ILE A N 1
ATOM 778 C CA . ILE A 1 101 ? -3.007 -11.164 14.543 1.00 85.44 101 ILE A CA 1
ATOM 779 C C . ILE A 1 101 ? -1.542 -11.561 14.382 1.00 85.44 101 ILE A C 1
ATOM 781 O O . ILE A 1 101 ? -0.790 -10.837 13.738 1.00 85.44 101 ILE A O 1
ATOM 785 N N . LEU A 1 102 ? -1.142 -12.730 14.884 1.00 87.62 102 LEU A N 1
ATOM 786 C CA . LEU A 1 102 ? 0.222 -13.225 14.714 1.00 87.62 102 LEU A CA 1
ATOM 787 C C . LEU A 1 102 ? 0.608 -13.316 13.232 1.00 87.62 102 LEU A C 1
ATOM 789 O O . LEU A 1 102 ? 1.672 -12.844 12.841 1.00 87.62 102 LEU A O 1
ATOM 793 N N . SER A 1 103 ? -0.275 -13.877 12.401 1.00 89.00 103 SER A N 1
ATOM 794 C CA . SER A 1 103 ? -0.060 -13.981 10.959 1.00 89.00 103 SER A CA 1
ATOM 795 C C . SER A 1 103 ? 0.055 -12.612 10.294 1.00 89.00 103 SER A C 1
ATOM 797 O O . SER A 1 103 ? 0.868 -12.467 9.386 1.00 89.00 103 SER A O 1
ATOM 799 N N . LEU A 1 104 ? -0.732 -11.622 10.727 1.00 84.25 104 LEU A N 1
ATOM 800 C CA . LEU A 1 104 ? -0.655 -10.252 10.214 1.00 84.25 104 LEU A CA 1
ATOM 801 C C . LEU A 1 104 ? 0.716 -9.632 10.512 1.00 84.25 104 LEU A C 1
ATOM 803 O O . LEU A 1 104 ? 1.351 -9.097 9.607 1.00 84.25 104 LEU A O 1
ATOM 807 N N . TYR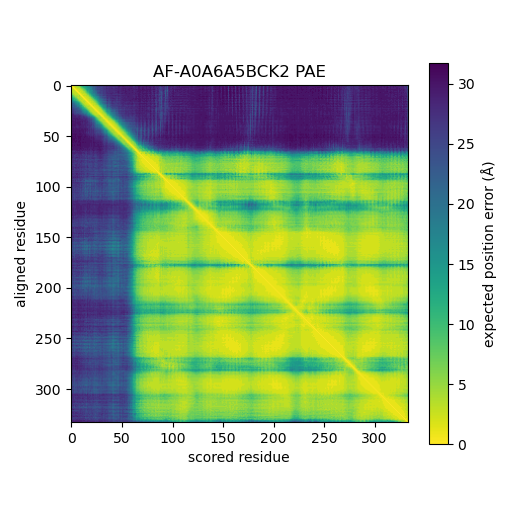 A 1 105 ? 1.203 -9.762 11.749 1.00 85.31 105 TYR A N 1
ATOM 808 C CA . TYR A 1 105 ? 2.527 -9.263 12.124 1.00 85.31 105 TYR A CA 1
ATOM 809 C C . TYR A 1 105 ? 3.634 -9.954 11.335 1.00 85.31 105 TYR A C 1
ATOM 811 O O . TYR A 1 105 ? 4.475 -9.276 10.753 1.00 85.31 105 TYR A O 1
ATOM 819 N N . ILE A 1 106 ? 3.625 -11.288 11.276 1.00 87.25 106 ILE A N 1
ATOM 8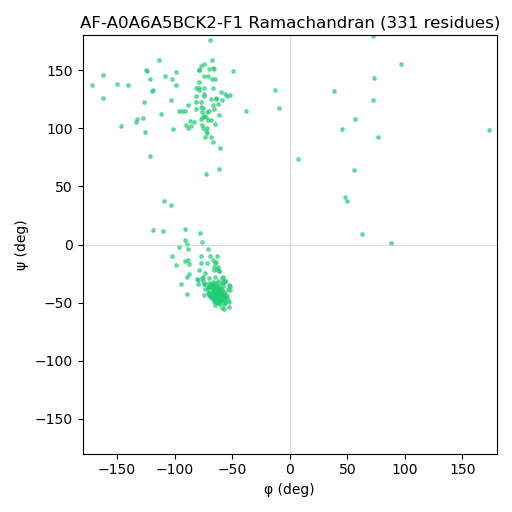20 C CA . ILE A 1 106 ? 4.628 -12.051 10.521 1.00 87.25 106 ILE A CA 1
ATOM 821 C C . ILE A 1 106 ? 4.622 -11.628 9.048 1.00 87.25 106 ILE A C 1
ATOM 823 O O . ILE A 1 106 ? 5.686 -11.406 8.478 1.00 87.25 106 ILE A O 1
ATOM 827 N N . TYR A 1 107 ? 3.442 -11.458 8.447 1.00 88.00 107 TYR A N 1
ATOM 828 C CA . TYR A 1 107 ? 3.315 -11.006 7.065 1.00 88.00 107 TYR A CA 1
ATOM 829 C C . TYR A 1 107 ? 3.888 -9.597 6.855 1.00 88.00 107 TYR A C 1
ATOM 831 O O . TYR A 1 107 ? 4.675 -9.399 5.932 1.00 88.00 107 TYR A O 1
ATOM 839 N N . ALA A 1 108 ? 3.565 -8.643 7.734 1.00 84.25 108 ALA A N 1
ATOM 840 C CA . ALA A 1 108 ? 4.096 -7.281 7.671 1.00 84.25 108 ALA A CA 1
ATOM 841 C C . ALA A 1 108 ? 5.629 -7.253 7.814 1.00 84.25 108 ALA A C 1
ATOM 843 O O . ALA A 1 108 ? 6.317 -6.587 7.041 1.00 84.25 108 ALA A O 1
ATOM 844 N N . TRP A 1 109 ? 6.172 -8.024 8.761 1.00 83.62 109 TRP A N 1
ATOM 845 C CA . TRP A 1 109 ? 7.614 -8.123 8.989 1.00 83.62 109 TRP A CA 1
ATOM 846 C C . TRP A 1 109 ? 8.340 -8.745 7.807 1.00 83.62 109 TRP A C 1
ATOM 848 O O . TRP A 1 109 ? 9.288 -8.150 7.296 1.00 83.62 109 TRP A O 1
ATOM 858 N N . ILE A 1 110 ? 7.887 -9.910 7.340 1.00 84.06 110 ILE A N 1
ATOM 859 C CA . ILE A 1 110 ? 8.518 -10.572 6.198 1.00 84.06 110 ILE A CA 1
ATOM 860 C C . ILE A 1 110 ? 8.414 -9.684 4.955 1.00 84.06 110 ILE A C 1
ATOM 862 O O . ILE A 1 110 ? 9.412 -9.514 4.261 1.00 84.06 110 ILE A O 1
ATOM 866 N N . GLY A 1 111 ? 7.260 -9.055 4.718 1.00 82.44 111 GLY A N 1
ATOM 867 C CA . GLY A 1 111 ? 7.082 -8.088 3.638 1.00 82.44 111 GLY A CA 1
ATOM 868 C C . GLY A 1 111 ? 8.137 -6.985 3.673 1.00 82.44 111 GLY A C 1
ATOM 869 O O . GLY A 1 111 ? 8.872 -6.812 2.704 1.00 82.44 111 GLY A O 1
ATOM 870 N N . SER A 1 112 ? 8.291 -6.314 4.818 1.00 81.19 112 SER A N 1
ATOM 871 C CA . SER A 1 112 ? 9.261 -5.222 4.980 1.00 81.19 112 SER A CA 1
ATOM 872 C C . SER A 1 112 ? 10.719 -5.634 4.721 1.00 81.19 112 SER A C 1
ATOM 874 O O . SER A 1 112 ? 11.503 -4.837 4.210 1.00 81.19 112 SER A O 1
ATOM 876 N N . LEU A 1 113 ? 11.087 -6.884 5.023 1.00 80.50 113 LEU A N 1
ATOM 877 C CA . LEU A 1 113 ? 12.447 -7.396 4.821 1.00 80.50 113 LEU A CA 1
ATOM 878 C C . LEU A 1 113 ? 12.726 -7.795 3.366 1.00 80.50 113 LEU A C 1
ATOM 880 O O . LEU A 1 113 ? 13.865 -7.715 2.913 1.00 80.50 113 LEU A O 1
ATOM 884 N N . VAL A 1 114 ? 11.705 -8.245 2.638 1.00 80.62 114 VAL A N 1
ATOM 885 C CA . VAL A 1 114 ? 11.864 -8.858 1.311 1.00 80.62 114 VAL A CA 1
ATOM 886 C C . VAL A 1 114 ? 11.825 -7.832 0.171 1.00 80.62 114 VAL A C 1
ATOM 888 O O . VAL A 1 114 ? 12.474 -8.037 -0.851 1.00 80.62 114 VAL A O 1
ATOM 891 N N . ILE A 1 115 ? 11.139 -6.697 0.341 1.00 78.88 115 ILE A N 1
ATOM 892 C CA . ILE A 1 115 ? 10.907 -5.695 -0.725 1.00 78.88 115 ILE A CA 1
ATOM 893 C C . ILE A 1 115 ? 12.196 -5.164 -1.378 1.00 78.88 115 ILE A C 1
ATOM 895 O O . ILE A 1 115 ? 12.202 -4.826 -2.562 1.00 78.88 115 ILE A O 1
ATOM 899 N N . GLY A 1 116 ? 13.305 -5.091 -0.639 1.00 65.12 116 GLY A N 1
ATOM 900 C CA . GLY A 1 116 ? 14.586 -4.596 -1.157 1.00 65.12 116 GLY A CA 1
ATOM 901 C C . GLY A 1 116 ? 15.282 -5.522 -2.162 1.00 65.12 116 GLY A C 1
ATOM 902 O O . GLY A 1 116 ? 16.337 -5.163 -2.678 1.00 65.12 116 GLY A O 1
ATOM 903 N N . LEU A 1 117 ? 14.733 -6.713 -2.420 1.00 65.56 117 LEU A N 1
ATOM 904 C CA . LEU A 1 117 ? 15.446 -7.826 -3.055 1.00 65.56 117 LEU A CA 1
ATOM 905 C C . LEU A 1 117 ? 14.831 -8.264 -4.391 1.00 65.56 117 LEU A C 1
ATOM 907 O O . LEU A 1 117 ? 15.208 -9.298 -4.936 1.00 65.56 117 LEU A O 1
ATOM 911 N N . GLU A 1 118 ? 13.917 -7.472 -4.954 1.00 65.31 118 GLU A N 1
ATOM 912 C CA . GLU A 1 118 ? 13.258 -7.767 -6.237 1.00 65.31 118 GLU A CA 1
ATOM 913 C C . GLU A 1 118 ? 14.144 -7.496 -7.478 1.00 65.31 118 GLU A C 1
ATOM 915 O O . GLU A 1 118 ? 13.726 -7.695 -8.615 1.00 65.31 118 GLU A O 1
ATOM 920 N N . GLY A 1 119 ? 15.400 -7.082 -7.289 1.00 65.12 119 GLY A N 1
ATOM 921 C CA . GLY A 1 119 ? 16.355 -6.910 -8.385 1.00 65.12 119 GLY A CA 1
ATOM 922 C C . GLY A 1 119 ? 16.974 -8.225 -8.867 1.00 65.12 119 GLY A C 1
ATOM 923 O O . GLY A 1 119 ? 17.214 -9.145 -8.083 1.00 65.12 119 GLY A O 1
ATOM 924 N N . GLU A 1 120 ? 17.334 -8.286 -10.153 1.00 67.19 120 GLU A N 1
ATOM 925 C CA . GLU A 1 120 ? 18.236 -9.310 -10.705 1.00 67.19 120 GLU A CA 1
ATOM 926 C C . GLU A 1 120 ? 19.682 -9.050 -10.253 1.00 67.19 120 GLU A C 1
ATOM 928 O O . GLU A 1 120 ? 20.606 -8.801 -11.027 1.00 67.19 120 GLU A O 1
ATOM 933 N N . TYR A 1 121 ? 19.890 -9.074 -8.944 1.00 69.31 121 TYR A N 1
ATOM 934 C CA . TYR A 1 121 ? 21.213 -9.167 -8.365 1.00 69.31 121 TYR A CA 1
ATOM 935 C C . TYR A 1 121 ? 21.687 -10.587 -8.670 1.00 69.31 121 TYR A C 1
ATOM 937 O O . TYR A 1 121 ? 21.055 -11.544 -8.232 1.00 69.31 121 TYR A O 1
ATOM 945 N N . ASN A 1 122 ? 22.735 -10.742 -9.478 1.00 76.25 122 ASN A N 1
ATOM 946 C CA . ASN A 1 122 ? 23.257 -12.025 -9.968 1.00 76.25 122 ASN A CA 1
ATOM 947 C C . ASN A 1 122 ? 23.746 -12.970 -8.837 1.00 76.25 122 ASN A C 1
ATOM 949 O O . ASN A 1 122 ? 24.922 -13.310 -8.761 1.00 76.25 122 ASN A O 1
ATOM 953 N N . PHE A 1 123 ? 22.851 -13.433 -7.962 1.00 79.38 123 PHE A N 1
ATOM 954 C CA . PHE A 1 123 ? 23.110 -14.277 -6.791 1.00 79.38 123 PHE A CA 1
ATOM 955 C C . PHE A 1 123 ? 23.335 -15.757 -7.154 1.00 79.38 123 PHE A C 1
ATOM 957 O O . PHE A 1 123 ? 23.345 -16.629 -6.283 1.00 79.38 123 PHE A O 1
ATOM 964 N N . GLY A 1 124 ? 23.482 -16.063 -8.444 1.00 86.50 124 GLY A N 1
ATOM 965 C CA . GLY A 1 124 ? 23.529 -17.424 -8.965 1.00 86.50 124 GLY A CA 1
ATOM 966 C C . GLY A 1 124 ? 22.171 -18.134 -8.936 1.00 86.50 124 GLY A C 1
ATOM 967 O O . GLY A 1 124 ? 21.157 -17.592 -8.496 1.00 86.50 124 GLY A O 1
ATOM 968 N N . LEU A 1 125 ? 22.157 -19.380 -9.418 1.00 87.06 125 LEU A N 1
ATOM 969 C CA . LEU A 1 125 ? 20.937 -20.177 -9.593 1.00 87.06 125 LEU A CA 1
ATOM 970 C C . LEU A 1 125 ? 20.170 -20.386 -8.273 1.00 87.06 125 LEU A C 1
ATOM 972 O O . LEU A 1 125 ? 18.957 -20.195 -8.217 1.00 87.06 125 LEU A O 1
ATOM 976 N N . TYR A 1 126 ? 20.886 -20.750 -7.203 1.00 88.12 126 TYR A N 1
ATOM 977 C CA . TYR A 1 126 ? 20.286 -21.022 -5.893 1.00 88.12 126 TYR A CA 1
ATOM 978 C C . TYR A 1 126 ? 19.791 -19.749 -5.206 1.00 88.12 126 TYR A C 1
ATOM 980 O O . TYR A 1 126 ? 18.686 -19.741 -4.668 1.00 88.12 126 TYR A O 1
ATOM 988 N N . GLY A 1 127 ? 20.562 -18.658 -5.271 1.00 83.88 127 GLY A N 1
ATOM 989 C CA . GLY A 1 127 ? 20.142 -17.370 -4.722 1.00 83.88 127 GLY A CA 1
ATOM 990 C C . GLY A 1 127 ? 18.885 -16.845 -5.412 1.00 83.88 127 GLY A C 1
ATOM 991 O O . GLY A 1 127 ? 17.927 -16.474 -4.741 1.00 83.88 127 GLY A O 1
ATOM 992 N N . ALA A 1 128 ? 18.831 -16.914 -6.746 1.00 81.94 128 ALA A N 1
ATOM 993 C CA . ALA A 1 128 ? 17.649 -16.521 -7.512 1.00 81.94 128 ALA A CA 1
ATOM 994 C C . ALA A 1 128 ? 16.397 -17.335 -7.132 1.00 81.94 128 ALA A C 1
ATOM 996 O O . ALA A 1 128 ? 15.302 -16.778 -7.053 1.00 81.94 128 ALA A O 1
ATOM 997 N N . TRP A 1 129 ? 16.542 -18.639 -6.865 1.00 84.69 129 TRP A N 1
ATOM 998 C CA . TRP A 1 129 ? 15.426 -19.474 -6.414 1.00 84.69 129 TRP A CA 1
ATOM 999 C C . TRP A 1 129 ? 14.931 -19.079 -5.017 1.00 84.69 129 TRP A C 1
ATOM 1001 O O . TRP A 1 129 ? 13.730 -18.889 -4.837 1.00 84.69 129 TRP A O 1
ATOM 1011 N N . ILE A 1 130 ? 15.841 -18.891 -4.054 1.00 85.88 130 ILE A N 1
ATOM 1012 C CA . ILE A 1 130 ? 15.494 -18.477 -2.684 1.00 85.88 130 ILE A CA 1
ATOM 1013 C C . ILE A 1 130 ? 14.758 -17.135 -2.710 1.00 85.88 130 ILE A C 1
ATOM 1015 O O . ILE A 1 130 ? 13.683 -17.001 -2.123 1.00 85.88 130 ILE A O 1
ATOM 1019 N N . TRP A 1 131 ? 15.282 -16.156 -3.450 1.00 82.44 131 TRP A N 1
ATOM 1020 C CA . TRP A 1 131 ? 14.650 -14.842 -3.546 1.00 82.44 131 TRP A CA 1
ATOM 1021 C C . TRP A 1 131 ? 13.308 -14.878 -4.258 1.00 82.44 131 TRP A C 1
ATOM 1023 O O . TRP A 1 131 ? 12.394 -14.163 -3.862 1.00 82.44 131 TRP A O 1
ATOM 1033 N N . ARG A 1 132 ? 13.126 -15.769 -5.236 1.00 82.31 132 ARG A N 1
ATOM 1034 C CA . ARG A 1 132 ? 11.817 -15.988 -5.856 1.00 82.31 132 ARG A CA 1
ATOM 1035 C C . ARG A 1 132 ? 10.779 -16.496 -4.852 1.00 82.31 132 ARG A C 1
ATOM 1037 O O . ARG A 1 132 ? 9.637 -16.052 -4.915 1.00 82.31 132 ARG A O 1
ATOM 1044 N N . VAL A 1 133 ? 11.161 -17.386 -3.931 1.00 85.81 133 VAL A N 1
ATOM 1045 C CA . VAL A 1 133 ? 10.262 -17.883 -2.871 1.00 85.81 133 VAL A CA 1
ATOM 1046 C C . VAL A 1 133 ? 9.868 -16.758 -1.919 1.00 85.81 133 VAL A C 1
ATOM 1048 O O . VAL A 1 133 ? 8.692 -16.618 -1.601 1.00 85.81 133 VAL A O 1
ATOM 1051 N N . PHE A 1 134 ? 10.816 -15.920 -1.502 1.00 83.62 134 PHE A N 1
ATOM 1052 C CA . PHE A 1 134 ? 10.503 -14.782 -0.637 1.00 83.62 134 PHE A CA 1
ATOM 1053 C C . PHE A 1 134 ? 9.649 -13.730 -1.354 1.00 83.62 134 PHE A C 1
ATOM 1055 O O . PHE A 1 134 ? 8.620 -13.317 -0.821 1.00 83.62 134 PHE A O 1
ATOM 1062 N N . ASN A 1 135 ? 10.002 -13.363 -2.589 1.00 84.50 135 ASN A N 1
ATOM 1063 C CA . ASN A 1 135 ? 9.242 -12.406 -3.398 1.00 84.50 135 ASN A CA 1
ATOM 1064 C C . ASN A 1 135 ? 7.818 -12.892 -3.698 1.00 84.50 135 ASN A C 1
ATOM 1066 O O . ASN A 1 135 ? 6.931 -12.066 -3.899 1.00 84.50 135 ASN A O 1
ATOM 1070 N N . TYR A 1 136 ? 7.561 -14.205 -3.650 1.00 86.44 136 TYR A N 1
ATOM 1071 C CA . TYR A 1 136 ? 6.208 -14.755 -3.756 1.00 86.44 136 TYR A CA 1
ATOM 1072 C C . TYR A 1 136 ? 5.251 -14.176 -2.706 1.00 86.44 136 TYR A C 1
ATOM 1074 O O . TYR A 1 136 ? 4.066 -14.023 -2.981 1.00 86.44 136 TYR A O 1
ATOM 1082 N N . LEU A 1 137 ? 5.738 -13.813 -1.516 1.00 83.88 137 LEU A N 1
ATOM 1083 C CA . LEU A 1 137 ? 4.900 -13.200 -0.480 1.00 83.88 137 LEU A CA 1
ATOM 1084 C C . LEU A 1 137 ? 4.467 -11.775 -0.838 1.00 83.88 137 LEU A C 1
ATOM 1086 O O . LEU A 1 137 ? 3.400 -11.345 -0.415 1.00 83.88 137 LEU A O 1
ATOM 1090 N N . VAL A 1 138 ? 5.273 -11.063 -1.626 1.00 85.12 138 VAL A N 1
ATOM 1091 C CA . VAL A 1 138 ? 5.005 -9.682 -2.047 1.00 85.12 138 VAL A CA 1
ATOM 1092 C C . VAL A 1 138 ? 4.194 -9.656 -3.339 1.00 85.12 138 VAL A C 1
ATOM 1094 O O . VAL A 1 138 ? 3.251 -8.882 -3.455 1.00 85.12 138 VAL A O 1
ATOM 1097 N N . ASN A 1 139 ? 4.530 -10.511 -4.309 1.00 86.06 139 ASN A N 1
ATOM 1098 C CA . ASN A 1 139 ? 3.902 -10.495 -5.630 1.00 86.06 139 ASN A CA 1
ATOM 1099 C C . ASN A 1 139 ? 2.789 -11.538 -5.806 1.00 86.06 139 ASN A C 1
ATOM 1101 O O . ASN A 1 139 ? 2.001 -11.409 -6.735 1.00 86.06 139 ASN A O 1
ATOM 1105 N N . PHE A 1 140 ? 2.704 -12.571 -4.964 1.00 87.81 140 PHE A N 1
ATOM 1106 C CA . PHE A 1 140 ? 1.761 -13.691 -5.085 1.00 87.81 140 PHE A CA 1
ATOM 1107 C C . PHE A 1 140 ? 1.709 -14.309 -6.496 1.00 87.81 140 PHE A C 1
ATOM 1109 O O . PHE A 1 140 ? 0.644 -14.611 -7.029 1.00 87.81 140 PHE A O 1
ATOM 1116 N N . SER A 1 141 ? 2.871 -14.458 -7.144 1.00 86.06 141 SER A N 1
ATOM 1117 C CA . SER A 1 141 ? 3.003 -14.906 -8.543 1.00 86.06 141 SER A CA 1
ATOM 1118 C C . SER A 1 141 ? 2.374 -13.990 -9.596 1.00 86.06 141 SER A C 1
ATOM 1120 O O . SER A 1 141 ? 2.344 -14.332 -10.781 1.00 86.06 141 SER A O 1
ATOM 1122 N N . MET A 1 142 ? 1.927 -12.792 -9.213 1.00 87.88 142 MET A N 1
ATOM 1123 C CA . MET A 1 142 ? 1.333 -11.842 -10.148 1.00 87.88 142 MET A CA 1
ATOM 1124 C C . MET A 1 142 ? 2.320 -11.386 -11.216 1.00 87.88 142 MET A C 1
ATOM 1126 O O . MET A 1 142 ? 1.890 -10.797 -12.187 1.00 87.88 142 MET A O 1
ATOM 1130 N N . TYR A 1 143 ? 3.613 -11.692 -11.127 1.00 85.88 143 TYR A N 1
ATOM 1131 C CA . TYR A 1 143 ? 4.556 -11.452 -12.220 1.00 85.88 143 TYR A CA 1
ATOM 1132 C C . TYR A 1 143 ? 4.090 -12.049 -13.567 1.00 85.88 143 TYR A C 1
ATOM 1134 O O . TYR A 1 143 ? 4.260 -11.414 -14.605 1.00 85.88 143 TYR A O 1
ATOM 1142 N N . SER A 1 144 ? 3.433 -13.216 -13.552 1.00 89.00 144 SER A N 1
ATOM 1143 C CA . SER A 1 144 ? 3.109 -13.982 -14.770 1.00 89.00 144 SER A CA 1
ATOM 1144 C C . SER A 1 144 ? 1.781 -13.611 -15.443 1.00 89.00 144 SER A C 1
ATOM 1146 O O . SER A 1 144 ? 1.450 -14.185 -16.480 1.00 89.00 144 SER A O 1
ATOM 1148 N N . ILE A 1 145 ? 0.977 -12.707 -14.870 1.00 94.75 145 ILE A N 1
ATOM 1149 C CA . ILE A 1 145 ? -0.320 -12.357 -15.478 1.00 94.75 145 ILE A CA 1
ATOM 1150 C C . ILE A 1 145 ? -0.114 -11.469 -16.719 1.00 94.75 145 ILE A C 1
ATOM 1152 O O . ILE A 1 145 ? 0.779 -10.615 -16.715 1.00 94.75 145 ILE A O 1
ATOM 1156 N N . PRO A 1 146 ? -0.948 -11.623 -17.763 1.00 96.44 146 PRO A N 1
ATOM 1157 C CA . PRO A 1 146 ? -0.873 -10.787 -18.956 1.00 96.44 146 PRO A CA 1
ATOM 1158 C C . PRO A 1 146 ? -1.277 -9.337 -18.656 1.00 96.44 146 PRO A C 1
ATOM 1160 O O . PRO A 1 146 ? -2.001 -9.063 -17.696 1.00 96.44 146 PRO A O 1
ATOM 1163 N N . TYR A 1 147 ? -0.840 -8.417 -19.517 1.00 96.00 147 TYR A N 1
ATOM 1164 C CA . TYR A 1 147 ? -1.048 -6.972 -19.372 1.00 96.00 147 TYR A CA 1
ATOM 1165 C C . TYR A 1 147 ? -2.526 -6.591 -19.176 1.00 96.00 147 TYR A C 1
ATOM 1167 O O . TYR A 1 147 ? -2.862 -5.907 -18.212 1.00 96.00 147 TYR A O 1
ATOM 1175 N N . GLU A 1 148 ? -3.430 -7.133 -19.999 1.00 96.88 148 GLU A N 1
ATOM 1176 C CA . GLU A 1 148 ? -4.873 -6.855 -19.897 1.00 96.88 148 GLU A CA 1
ATOM 1177 C C . GLU A 1 148 ? -5.474 -7.309 -18.555 1.00 96.88 148 GLU A C 1
ATOM 1179 O O . GLU A 1 148 ? -6.276 -6.604 -17.938 1.00 96.88 148 GLU A O 1
ATOM 1184 N N . ALA A 1 149 ? -5.046 -8.471 -18.049 1.00 97.00 149 ALA A N 1
ATOM 1185 C CA . ALA A 1 149 ? -5.493 -8.967 -16.748 1.00 97.00 149 ALA A CA 1
ATOM 1186 C C . ALA A 1 149 ? -4.941 -8.113 -15.598 1.00 97.00 149 ALA A C 1
ATOM 1188 O O . ALA A 1 149 ? -5.635 -7.898 -14.604 1.00 97.00 149 ALA A O 1
ATOM 1189 N N . ALA A 1 150 ? -3.716 -7.595 -15.735 1.00 96.81 150 ALA A N 1
ATOM 1190 C CA . ALA A 1 150 ? -3.132 -6.685 -14.759 1.00 96.81 150 ALA A CA 1
ATOM 1191 C C . ALA A 1 150 ? -3.910 -5.367 -14.669 1.00 96.81 150 ALA A C 1
ATOM 1193 O O . ALA A 1 150 ? -4.098 -4.862 -13.563 1.00 96.81 150 ALA A O 1
ATOM 1194 N N . ILE A 1 151 ? -4.413 -4.839 -15.794 1.00 97.62 151 ILE A N 1
ATOM 1195 C CA . ILE A 1 151 ? -5.255 -3.631 -15.805 1.00 97.62 151 ILE A CA 1
ATOM 1196 C C . ILE A 1 151 ? -6.550 -3.894 -15.037 1.00 97.62 151 ILE A C 1
ATOM 1198 O O . ILE A 1 151 ? -6.910 -3.127 -14.142 1.00 97.62 151 ILE A O 1
ATOM 1202 N N . ALA A 1 152 ? -7.230 -5.002 -15.345 1.00 97.94 152 ALA A N 1
ATOM 1203 C CA . ALA A 1 152 ? -8.471 -5.374 -14.674 1.00 97.94 152 ALA A CA 1
ATOM 1204 C C . ALA A 1 152 ? -8.262 -5.554 -13.160 1.00 97.94 152 ALA A C 1
ATOM 1206 O O . ALA A 1 152 ? -9.001 -4.977 -12.362 1.00 97.94 152 ALA A O 1
ATOM 1207 N N . LEU A 1 153 ? -7.222 -6.285 -12.751 1.00 97.12 153 LEU A N 1
ATOM 1208 C CA . LEU A 1 153 ? -6.914 -6.499 -11.337 1.00 97.12 153 LEU A CA 1
ATOM 1209 C C . LEU A 1 153 ? -6.545 -5.199 -10.620 1.00 97.12 153 LEU A C 1
ATOM 1211 O O . LEU A 1 153 ? -7.085 -4.943 -9.547 1.00 97.12 153 LEU A O 1
ATOM 1215 N N . SER A 1 154 ? -5.711 -4.349 -11.223 1.00 97.44 154 SER A N 1
ATOM 1216 C CA . SER A 1 154 ? -5.401 -3.030 -10.663 1.00 97.44 154 SER A CA 1
ATOM 1217 C C . SER A 1 154 ? -6.670 -2.190 -10.469 1.00 97.44 154 SER A C 1
ATOM 1219 O O . SER A 1 154 ? -6.877 -1.625 -9.395 1.00 97.44 154 SER A O 1
ATOM 1221 N N . SER A 1 155 ? -7.580 -2.173 -11.447 1.00 98.00 155 SER A N 1
ATOM 1222 C CA . SER A 1 155 ? -8.836 -1.426 -11.324 1.00 98.00 155 SER A CA 1
ATOM 1223 C C . SER A 1 155 ? -9.698 -1.915 -10.151 1.00 98.00 155 SER A C 1
ATOM 1225 O O . SER A 1 155 ? -10.242 -1.100 -9.404 1.00 98.00 155 SER A O 1
ATOM 1227 N N . ILE A 1 156 ? -9.751 -3.233 -9.917 1.00 98.25 156 ILE A N 1
ATOM 1228 C CA . ILE A 1 156 ? -10.426 -3.830 -8.756 1.00 98.25 156 ILE A CA 1
ATOM 1229 C C . ILE A 1 156 ? -9.734 -3.398 -7.461 1.00 98.25 156 ILE A C 1
ATOM 1231 O O . ILE A 1 156 ? -10.416 -3.052 -6.498 1.00 98.25 156 ILE A O 1
ATOM 1235 N N . CYS A 1 157 ? -8.399 -3.371 -7.431 1.00 98.12 157 CYS A N 1
ATOM 1236 C CA . CYS A 1 157 ? -7.648 -2.911 -6.268 1.00 98.12 157 CYS A CA 1
ATOM 1237 C C . CYS A 1 157 ? -7.956 -1.448 -5.928 1.00 98.12 157 CYS A C 1
ATOM 1239 O O . CYS A 1 157 ? -8.201 -1.132 -4.766 1.00 98.12 157 CYS A O 1
ATOM 1241 N N . ILE A 1 158 ? -8.017 -0.571 -6.933 1.00 98.38 158 ILE A N 1
ATOM 1242 C CA . ILE A 1 158 ? -8.370 0.844 -6.758 1.00 98.38 158 ILE A CA 1
ATOM 1243 C C . ILE A 1 158 ? -9.800 0.980 -6.225 1.00 98.38 158 ILE A C 1
ATOM 1245 O O . ILE A 1 158 ? -10.029 1.714 -5.263 1.00 98.38 158 ILE A O 1
ATOM 1249 N N . LEU A 1 159 ? -10.761 0.251 -6.802 1.00 98.25 159 LEU A N 1
ATOM 1250 C CA . LEU A 1 159 ? -12.152 0.251 -6.337 1.00 98.25 159 LEU A CA 1
ATOM 1251 C C . LEU A 1 159 ? -12.276 -0.258 -4.898 1.00 98.25 159 LEU A C 1
ATOM 1253 O O . LEU A 1 159 ? -13.036 0.308 -4.113 1.00 98.25 159 LEU A O 1
ATOM 1257 N N . LEU A 1 160 ? -11.510 -1.288 -4.536 1.00 98.06 160 LEU A N 1
ATOM 1258 C CA . LEU A 1 160 ? -11.469 -1.817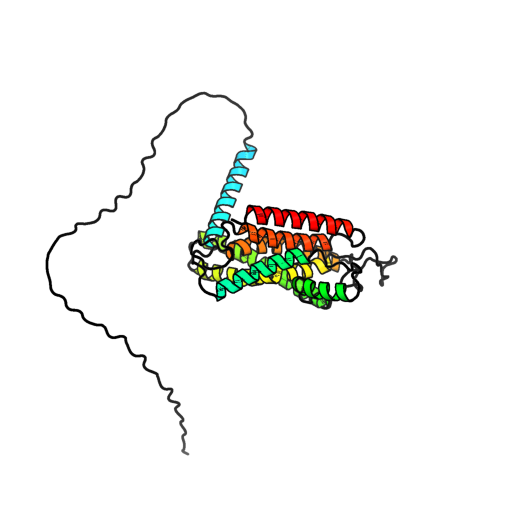 -3.178 1.00 98.06 160 LEU A CA 1
ATOM 1259 C C . LEU A 1 160 ? -10.945 -0.762 -2.193 1.00 98.06 160 LEU A C 1
ATOM 1261 O O . LEU A 1 160 ? -11.604 -0.503 -1.186 1.00 98.06 160 LEU A O 1
ATOM 1265 N N . SER A 1 161 ? -9.834 -0.091 -2.505 1.00 98.00 161 SER A N 1
ATOM 1266 C CA . SER A 1 161 ? -9.291 1.002 -1.685 1.00 98.00 161 SER A CA 1
ATOM 1267 C C . SER A 1 161 ? -10.285 2.162 -1.552 1.00 98.00 161 SER A C 1
ATOM 1269 O O . SER A 1 161 ? -10.581 2.621 -0.449 1.00 98.00 161 SER A O 1
ATOM 1271 N N . LEU A 1 162 ? -10.894 2.596 -2.660 1.00 98.06 162 LEU A N 1
ATOM 1272 C CA . LEU A 1 162 ? -11.923 3.638 -2.640 1.00 98.06 162 LEU A CA 1
ATOM 1273 C C . LEU A 1 162 ? -13.136 3.233 -1.797 1.00 98.06 162 LEU A C 1
ATOM 1275 O O . LEU A 1 162 ? -13.671 4.067 -1.071 1.00 98.06 162 LEU A O 1
ATOM 1279 N N . SER A 1 163 ? -13.549 1.963 -1.836 1.00 97.75 163 SER A N 1
ATOM 1280 C CA . SER A 1 163 ? -14.676 1.477 -1.036 1.00 97.75 163 SER A CA 1
ATOM 1281 C C . SER A 1 163 ? -14.428 1.628 0.468 1.00 97.75 163 SER A C 1
ATOM 1283 O O . SER A 1 163 ? -15.333 2.045 1.192 1.00 97.75 163 SER A O 1
ATOM 1285 N N . VAL A 1 164 ? -13.197 1.393 0.935 1.00 97.25 164 VAL A N 1
ATOM 1286 C CA . VAL A 1 164 ? -12.812 1.580 2.342 1.00 97.25 164 VAL A CA 1
ATOM 1287 C C . VAL A 1 164 ? -12.843 3.056 2.726 1.00 97.25 164 VAL A C 1
ATOM 1289 O O . VAL A 1 164 ? -13.423 3.407 3.756 1.00 97.25 164 VAL A O 1
ATOM 1292 N N . LEU A 1 165 ? -12.314 3.942 1.877 1.00 97.06 165 LEU A N 1
ATOM 1293 C CA . LEU A 1 165 ? -12.397 5.389 2.100 1.00 97.06 165 LEU A CA 1
ATOM 1294 C C . LEU A 1 165 ? -13.854 5.872 2.134 1.00 97.06 165 LEU A C 1
ATOM 1296 O O . LEU A 1 165 ? -14.247 6.609 3.039 1.00 97.06 165 LEU A O 1
ATOM 1300 N N . CYS A 1 166 ? -14.690 5.420 1.199 1.00 97.12 166 CYS A N 1
ATOM 1301 C CA . CYS A 1 166 ? -16.111 5.753 1.166 1.00 97.12 166 CYS A CA 1
ATOM 1302 C C . CYS A 1 166 ? -16.854 5.249 2.410 1.00 97.12 166 CYS A C 1
ATOM 1304 O O . CYS A 1 166 ? -17.672 5.985 2.963 1.00 97.12 166 CYS A O 1
ATOM 1306 N N . LEU A 1 167 ? -16.564 4.036 2.886 1.00 95.94 167 LEU A N 1
ATOM 1307 C CA . LEU A 1 167 ? -17.156 3.493 4.110 1.00 95.94 167 LEU A CA 1
ATOM 1308 C C . LEU A 1 167 ? -16.698 4.243 5.361 1.00 95.94 167 LEU A C 1
ATOM 1310 O O . LEU A 1 167 ? -17.501 4.466 6.270 1.00 95.94 167 LEU A O 1
ATOM 1314 N N . PHE A 1 168 ? -15.448 4.700 5.400 1.00 94.69 168 PHE A N 1
ATOM 1315 C CA . PHE A 1 168 ? -14.969 5.575 6.463 1.00 94.69 168 PHE A CA 1
ATOM 1316 C C . PHE A 1 168 ? -15.724 6.915 6.469 1.00 94.69 168 PHE A C 1
ATOM 1318 O O . PHE A 1 168 ? -16.263 7.321 7.501 1.00 94.69 168 PHE A O 1
ATOM 1325 N N . LEU A 1 169 ? -15.873 7.561 5.307 1.00 94.38 169 LEU A N 1
ATOM 1326 C CA . LEU A 1 169 ? -16.665 8.791 5.169 1.00 94.38 169 LEU A CA 1
ATOM 1327 C C . LEU A 1 169 ? -18.147 8.580 5.512 1.00 94.38 169 LEU A C 1
ATOM 1329 O O . LEU A 1 169 ? -18.791 9.449 6.106 1.00 94.38 169 LEU A O 1
ATOM 1333 N N . TYR A 1 170 ? -18.699 7.420 5.165 1.00 94.62 170 TYR A N 1
ATOM 1334 C CA . TYR A 1 170 ? -20.052 7.041 5.548 1.00 94.62 170 TYR A CA 1
ATOM 1335 C C . TYR A 1 170 ? -20.177 6.878 7.066 1.00 94.62 170 TYR A C 1
ATOM 1337 O O . TYR A 1 170 ? -21.126 7.393 7.655 1.00 94.62 170 TYR A O 1
ATOM 1345 N N . THR A 1 171 ? -19.185 6.262 7.715 1.00 92.00 171 THR A N 1
ATOM 1346 C CA . THR A 1 171 ? -19.128 6.131 9.178 1.00 92.00 171 THR A CA 1
ATOM 1347 C C . THR A 1 171 ? -19.123 7.498 9.854 1.00 92.00 171 THR A C 1
ATOM 1349 O O . THR A 1 171 ? -19.896 7.700 10.788 1.00 92.00 171 THR A O 1
ATOM 1352 N N . LEU A 1 172 ? -18.340 8.461 9.346 1.00 89.88 172 LEU A N 1
ATOM 1353 C CA . LEU A 1 172 ? -18.340 9.842 9.852 1.00 89.88 172 LEU A CA 1
ATOM 1354 C C . LEU A 1 172 ? -19.755 10.440 9.846 1.00 89.88 172 LEU A C 1
ATOM 1356 O O . LEU A 1 172 ? -20.187 11.051 10.822 1.00 89.88 172 LEU A O 1
ATOM 1360 N N . ARG A 1 173 ? -20.516 10.232 8.764 1.00 90.44 173 ARG A N 1
ATOM 1361 C CA . ARG A 1 173 ? -21.898 10.727 8.666 1.00 90.44 173 ARG A CA 1
ATOM 1362 C C . ARG A 1 173 ? -22.866 9.992 9.588 1.00 90.44 173 ARG A C 1
ATOM 1364 O O . ARG A 1 173 ? -23.735 10.631 10.177 1.00 90.44 173 ARG A O 1
ATOM 1371 N N . VAL A 1 174 ? -22.748 8.670 9.682 1.00 89.44 174 VAL A N 1
ATOM 1372 C CA . VAL A 1 174 ? -23.619 7.819 10.507 1.00 89.44 174 VAL A CA 1
ATOM 1373 C C . VAL A 1 174 ? -23.413 8.095 11.991 1.00 89.44 174 VAL A C 1
ATOM 1375 O O . VAL A 1 174 ? -24.392 8.196 12.729 1.00 89.44 174 VAL A O 1
ATOM 1378 N N . TYR A 1 175 ? -22.163 8.290 12.415 1.00 85.88 175 TYR A N 1
ATOM 1379 C CA . TYR A 1 175 ? -21.810 8.607 13.795 1.00 85.88 175 TYR A CA 1
ATOM 1380 C C . TYR A 1 175 ? -22.556 9.848 14.299 1.00 85.88 175 TYR A C 1
ATOM 1382 O O . TYR A 1 175 ? -23.183 9.810 15.355 1.00 85.88 175 TYR A O 1
ATOM 1390 N N . HIS A 1 176 ? -22.608 10.908 13.491 1.00 83.25 176 HIS A N 1
ATOM 1391 C CA . HIS A 1 176 ? -23.351 12.120 13.839 1.00 83.25 176 HIS A CA 1
ATOM 1392 C C . HIS A 1 176 ? -24.870 11.930 13.928 1.00 83.25 176 HIS A C 1
ATOM 1394 O O . HIS A 1 176 ? -25.540 12.726 14.580 1.00 83.25 176 HIS A O 1
ATOM 1400 N N . LYS A 1 177 ? -25.424 10.898 13.285 1.00 87.56 177 LYS A N 1
ATOM 1401 C CA . LYS A 1 177 ? -26.863 10.606 13.292 1.00 87.56 177 LYS A CA 1
ATOM 1402 C C . LYS A 1 177 ? -27.275 9.565 14.339 1.00 87.56 177 LYS A C 1
ATOM 1404 O O . LYS A 1 177 ? -28.466 9.294 14.444 1.00 87.56 177 LYS A O 1
ATOM 1409 N N . ALA A 1 178 ? -26.325 9.002 15.096 1.00 82.56 178 ALA A N 1
ATOM 1410 C CA . ALA A 1 178 ? -26.558 7.968 16.112 1.00 82.56 178 ALA A CA 1
ATOM 1411 C C . ALA A 1 178 ? -27.402 6.774 15.609 1.00 82.56 178 ALA A C 1
ATOM 1413 O O . ALA A 1 178 ? -28.239 6.230 16.329 1.00 82.56 178 ALA A O 1
ATOM 1414 N N . ASP A 1 179 ? -27.191 6.369 14.355 1.00 86.06 179 ASP A N 1
ATOM 1415 C CA . ASP A 1 179 ? -27.980 5.312 13.721 1.00 86.06 179 ASP A CA 1
ATOM 1416 C C . ASP A 1 179 ? -27.525 3.902 14.162 1.00 86.06 179 ASP A C 1
ATOM 1418 O O . ASP A 1 179 ? -26.352 3.635 14.441 1.00 86.06 179 ASP A O 1
ATOM 1422 N N . ARG A 1 180 ? -28.468 2.954 14.184 1.00 88.62 180 ARG A N 1
ATOM 1423 C CA . ARG A 1 180 ? -28.258 1.545 14.554 1.00 88.62 180 ARG A CA 1
ATOM 1424 C C . ARG A 1 180 ? -27.344 0.808 13.564 1.00 88.62 180 ARG A C 1
ATOM 1426 O O . ARG A 1 180 ? -26.768 -0.225 13.917 1.00 88.62 180 ARG A O 1
ATOM 1433 N N . SER A 1 181 ? -27.188 1.337 12.350 1.00 89.88 181 SER A N 1
ATOM 1434 C CA . SER A 1 181 ? -26.375 0.778 11.261 1.00 89.88 181 SER A CA 1
ATOM 1435 C C . SER A 1 181 ? -24.864 0.724 11.548 1.00 89.88 181 SER A C 1
ATOM 1437 O O . SER A 1 181 ? -24.158 -0.052 10.899 1.00 89.88 181 SER A O 1
ATOM 1439 N N . ILE A 1 182 ? -24.365 1.443 12.567 1.00 89.88 182 ILE A N 1
ATOM 1440 C CA . ILE A 1 182 ? -22.932 1.518 12.921 1.00 89.88 182 ILE A CA 1
ATOM 1441 C C . ILE A 1 182 ? -22.272 0.137 13.085 1.00 89.88 182 ILE A C 1
ATOM 1443 O O . ILE A 1 182 ? -21.163 -0.080 12.601 1.00 89.88 182 ILE A O 1
ATOM 1447 N N . LYS A 1 183 ? -22.978 -0.838 13.677 1.00 90.00 183 LYS A N 1
ATOM 1448 C CA . LYS A 1 183 ? -22.450 -2.198 13.901 1.00 90.00 183 LYS A CA 1
ATOM 1449 C C . LYS A 1 183 ? -22.200 -2.948 12.591 1.00 90.00 183 LYS A C 1
ATOM 1451 O O . LYS A 1 183 ? -21.216 -3.674 12.472 1.00 90.00 183 LYS A O 1
ATOM 1456 N N . SER A 1 184 ? -23.080 -2.764 11.604 1.00 91.81 184 SER A N 1
ATOM 1457 C CA . SER A 1 184 ? -22.930 -3.387 10.285 1.00 91.81 184 SER A CA 1
ATOM 1458 C C . SER A 1 184 ? -21.753 -2.776 9.530 1.00 91.81 184 SER A C 1
ATOM 1460 O O . SER A 1 184 ? -20.966 -3.500 8.926 1.00 91.81 184 SER A O 1
ATOM 1462 N N . VAL A 1 185 ? -21.602 -1.451 9.609 1.00 92.31 185 VAL A N 1
ATOM 1463 C CA . VAL A 1 185 ? -20.499 -0.726 8.966 1.00 92.31 185 VAL A CA 1
ATOM 1464 C C . VAL A 1 185 ? -19.155 -1.113 9.580 1.00 92.31 185 VAL A C 1
ATOM 1466 O O . VAL A 1 185 ? -18.224 -1.417 8.843 1.00 92.31 185 VAL A O 1
ATOM 1469 N N . GLN A 1 186 ? -19.061 -1.198 10.911 1.00 91.50 186 GLN A N 1
ATOM 1470 C CA . GLN A 1 186 ? -17.862 -1.684 11.605 1.00 91.50 186 GLN A CA 1
ATOM 1471 C C . GLN A 1 186 ? -17.488 -3.110 11.182 1.00 91.50 186 GLN A C 1
ATOM 1473 O O . GLN A 1 186 ? -16.317 -3.397 10.934 1.00 91.50 186 GLN A O 1
ATOM 1478 N N . SER A 1 187 ? -18.476 -4.005 11.075 1.00 91.94 187 SER A N 1
ATOM 1479 C CA . SER A 1 187 ? -18.240 -5.377 10.618 1.00 91.94 187 SER A CA 1
ATOM 1480 C C . SER A 1 187 ? -17.720 -5.408 9.180 1.00 91.94 187 SER A C 1
ATOM 1482 O O . SER A 1 187 ? -16.763 -6.123 8.893 1.00 91.94 187 SER A O 1
ATOM 1484 N N . LEU A 1 188 ? -18.310 -4.614 8.282 1.00 95.06 188 LEU A N 1
ATOM 1485 C CA . LEU A 1 188 ? -17.876 -4.523 6.889 1.00 95.06 188 LEU A CA 1
ATOM 1486 C C . LEU A 1 188 ? -16.463 -3.931 6.770 1.00 95.06 188 LEU A C 1
ATOM 1488 O O . LEU A 1 188 ? -15.619 -4.507 6.088 1.00 95.06 188 LEU A O 1
ATOM 1492 N N . MET A 1 189 ? -16.176 -2.844 7.494 1.00 94.56 189 MET A N 1
ATOM 1493 C CA . MET A 1 189 ? -14.843 -2.231 7.570 1.00 94.56 189 MET A CA 1
ATOM 1494 C C . MET A 1 189 ? -13.789 -3.211 8.082 1.00 94.56 189 MET A C 1
ATOM 1496 O O . MET A 1 189 ? -12.662 -3.201 7.602 1.00 94.56 189 MET A O 1
ATOM 1500 N N . ARG A 1 190 ? -14.142 -4.094 9.022 1.00 92.44 190 ARG A N 1
ATOM 1501 C CA . ARG A 1 190 ? -13.235 -5.137 9.514 1.00 92.44 190 ARG A CA 1
ATOM 1502 C C . ARG A 1 190 ? -12.921 -6.175 8.446 1.00 92.44 190 ARG A C 1
ATOM 1504 O O . ARG A 1 190 ? -11.759 -6.530 8.287 1.00 92.44 190 ARG A O 1
ATOM 1511 N N . VAL A 1 191 ? -13.934 -6.655 7.724 1.00 94.88 191 VAL A N 1
ATOM 1512 C CA . VAL A 1 191 ? -13.743 -7.635 6.644 1.00 94.88 191 VAL A CA 1
ATOM 1513 C C . VAL A 1 191 ? -12.869 -7.041 5.542 1.00 94.88 191 VAL A C 1
ATOM 1515 O O . VAL A 1 191 ? -11.860 -7.639 5.181 1.00 94.88 191 VAL A O 1
ATOM 1518 N N . LEU A 1 192 ? -13.198 -5.837 5.068 1.00 96.06 192 LEU A N 1
ATOM 1519 C CA . LEU A 1 192 ? -12.396 -5.147 4.057 1.00 96.06 192 LEU A CA 1
ATOM 1520 C C . LEU A 1 192 ? -10.997 -4.810 4.568 1.00 96.06 192 LEU A C 1
ATOM 1522 O O . LEU A 1 192 ? -10.033 -4.950 3.826 1.00 96.06 192 LEU A O 1
ATOM 1526 N N . GLY A 1 193 ? -10.872 -4.438 5.841 1.00 94.50 193 GLY A N 1
ATOM 1527 C CA . GLY A 1 193 ? -9.583 -4.175 6.459 1.00 94.50 193 GLY A CA 1
ATOM 1528 C C . GLY A 1 193 ? -8.685 -5.400 6.490 1.00 94.50 193 GLY A C 1
ATOM 1529 O O . GLY A 1 193 ? -7.502 -5.267 6.214 1.00 94.50 193 GLY A O 1
ATOM 1530 N N . ILE A 1 194 ? -9.223 -6.595 6.754 1.00 93.75 194 ILE A N 1
ATOM 1531 C CA . ILE A 1 194 ? -8.447 -7.844 6.680 1.00 93.75 194 ILE A CA 1
ATOM 1532 C C . ILE A 1 194 ? -7.983 -8.092 5.240 1.00 93.75 194 ILE A C 1
ATOM 1534 O O . ILE A 1 194 ? -6.824 -8.444 5.029 1.00 93.75 194 ILE A O 1
ATOM 1538 N N . ILE A 1 195 ? -8.862 -7.876 4.254 1.00 96.06 195 ILE A N 1
ATOM 1539 C CA . ILE A 1 195 ? -8.525 -8.050 2.834 1.00 96.06 195 ILE A CA 1
ATOM 1540 C C . ILE A 1 195 ? -7.422 -7.072 2.418 1.00 96.06 195 ILE A C 1
ATOM 1542 O O . ILE A 1 195 ? -6.435 -7.513 1.838 1.00 96.06 195 ILE A O 1
ATOM 1546 N N . ILE A 1 196 ? -7.547 -5.778 2.740 1.00 96.00 196 ILE A N 1
ATOM 1547 C CA . ILE A 1 196 ? -6.510 -4.781 2.440 1.00 96.00 196 ILE A CA 1
ATOM 1548 C C . ILE A 1 196 ? -5.220 -5.123 3.175 1.00 96.00 196 ILE A C 1
ATOM 1550 O O . ILE A 1 196 ? -4.167 -5.131 2.557 1.00 96.00 196 ILE A O 1
ATOM 1554 N N . TYR A 1 197 ? -5.278 -5.483 4.454 1.00 92.06 197 TYR A N 1
ATOM 1555 C CA . TYR A 1 197 ? -4.072 -5.778 5.218 1.00 92.06 197 TYR A CA 1
ATOM 1556 C C . TYR A 1 197 ? -3.283 -6.948 4.615 1.00 92.06 197 TYR A C 1
ATOM 1558 O O . TYR A 1 197 ? -2.072 -6.845 4.457 1.00 92.06 197 TYR A O 1
ATOM 1566 N N . PHE A 1 198 ? -3.922 -8.054 4.231 1.00 92.75 198 PHE A N 1
ATOM 1567 C CA . PHE A 1 198 ? -3.198 -9.138 3.553 1.00 92.75 198 PHE A CA 1
ATOM 1568 C C . PHE A 1 198 ? -2.854 -8.787 2.099 1.00 92.75 198 PHE A C 1
ATOM 1570 O O . PHE A 1 198 ? -1.800 -9.168 1.601 1.00 92.75 198 PHE A O 1
ATOM 1577 N N . GLY A 1 199 ? -3.714 -8.039 1.415 1.00 94.56 199 GLY A N 1
ATOM 1578 C CA . GLY A 1 199 ? -3.554 -7.711 0.003 1.00 94.56 199 GLY A CA 1
ATOM 1579 C C . GLY A 1 199 ? -2.563 -6.588 -0.288 1.00 94.56 199 GLY A C 1
ATOM 1580 O O . GLY A 1 199 ? -2.071 -6.530 -1.407 1.00 94.56 199 GLY A O 1
ATOM 1581 N N . HIS A 1 200 ? -2.248 -5.710 0.666 1.00 95.38 200 HIS A N 1
ATOM 1582 C CA . HIS A 1 200 ? -1.639 -4.409 0.370 1.00 95.38 200 HIS A CA 1
ATOM 1583 C C . HIS A 1 200 ? -0.316 -4.482 -0.405 1.00 95.38 200 HIS A C 1
ATOM 1585 O O . HIS A 1 200 ? -0.134 -3.717 -1.350 1.00 95.38 200 HIS A O 1
ATOM 1591 N N . LEU A 1 201 ? 0.575 -5.427 -0.079 1.00 94.06 201 LEU A N 1
ATOM 1592 C CA . LEU A 1 201 ? 1.837 -5.614 -0.808 1.00 94.06 201 LEU A CA 1
ATOM 1593 C C . LEU A 1 201 ? 1.580 -6.014 -2.265 1.00 94.06 201 LEU A C 1
ATOM 1595 O O . LEU A 1 201 ? 2.084 -5.366 -3.180 1.00 94.06 201 LEU A O 1
ATOM 1599 N N . VAL A 1 202 ? 0.717 -7.012 -2.476 1.00 95.00 202 VAL A N 1
ATOM 1600 C CA . VAL A 1 202 ? 0.342 -7.513 -3.808 1.00 95.00 202 VAL A CA 1
ATOM 1601 C C . VAL A 1 202 ? -0.401 -6.443 -4.607 1.00 95.00 202 VAL A C 1
ATOM 1603 O O . VAL A 1 202 ? -0.138 -6.257 -5.792 1.00 95.00 202 VAL A O 1
ATOM 1606 N N . MET A 1 203 ? -1.314 -5.711 -3.967 1.00 97.19 203 MET A N 1
ATOM 1607 C CA . MET A 1 203 ? -2.066 -4.613 -4.577 1.00 97.19 203 MET A CA 1
ATOM 1608 C C . MET A 1 203 ? -1.128 -3.477 -4.996 1.00 97.19 203 MET A C 1
ATOM 1610 O O . MET A 1 203 ? -1.246 -2.971 -6.111 1.00 97.19 203 MET A O 1
ATOM 1614 N N . THR A 1 204 ? -0.169 -3.109 -4.141 1.00 96.62 204 THR A N 1
ATOM 1615 C CA . THR A 1 204 ? 0.843 -2.091 -4.456 1.00 96.62 204 THR A CA 1
ATOM 1616 C C . THR A 1 204 ? 1.716 -2.553 -5.616 1.00 96.62 204 THR A C 1
ATOM 1618 O O . THR A 1 204 ? 1.852 -1.819 -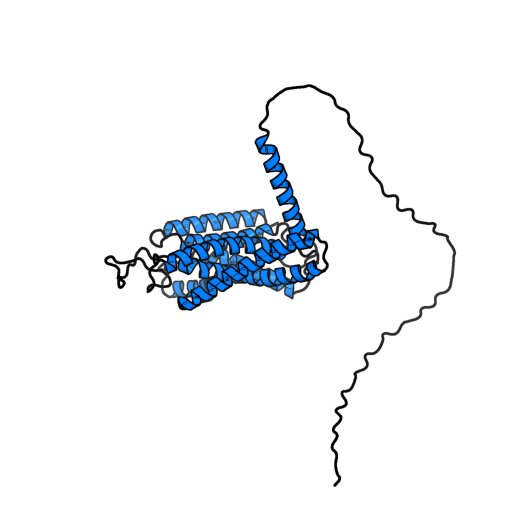6.588 1.00 96.62 204 THR A O 1
ATOM 1621 N N . TYR A 1 205 ? 2.223 -3.788 -5.575 1.00 94.44 205 TYR A N 1
ATOM 1622 C CA . TYR A 1 205 ? 3.012 -4.392 -6.652 1.00 94.44 205 TYR A CA 1
ATOM 1623 C C . TYR A 1 205 ? 2.273 -4.409 -8.003 1.00 94.44 205 TYR A C 1
ATOM 1625 O O . TYR A 1 205 ? 2.824 -4.068 -9.054 1.00 94.44 205 TYR A O 1
ATOM 1633 N N . LEU A 1 206 ? 0.991 -4.786 -7.994 1.00 96.06 206 LEU A N 1
ATOM 1634 C CA . LEU A 1 206 ? 0.148 -4.758 -9.188 1.00 96.06 206 LEU A CA 1
ATOM 1635 C C . LEU A 1 206 ? 0.010 -3.341 -9.747 1.00 96.06 206 LEU A C 1
ATOM 1637 O O . LEU A 1 206 ? 0.116 -3.159 -10.958 1.00 96.06 206 LEU A O 1
ATOM 1641 N N . MET A 1 207 ? -0.191 -2.344 -8.883 1.00 97.12 207 MET A N 1
ATOM 1642 C CA . MET A 1 207 ? -0.344 -0.957 -9.316 1.00 97.12 207 MET A CA 1
ATOM 1643 C C . MET A 1 207 ? 0.969 -0.344 -9.820 1.00 97.12 207 MET A C 1
ATOM 1645 O O . MET A 1 207 ? 0.976 0.384 -10.814 1.00 97.12 207 MET A O 1
ATOM 1649 N N . THR A 1 208 ? 2.104 -0.680 -9.205 1.00 95.69 208 THR A N 1
ATOM 1650 C CA . THR A 1 208 ? 3.424 -0.189 -9.626 1.00 95.69 208 THR A CA 1
ATOM 1651 C C . THR A 1 208 ? 3.917 -0.802 -10.935 1.00 95.69 208 THR A C 1
ATOM 1653 O O . THR A 1 208 ? 4.786 -0.230 -11.588 1.00 95.69 208 THR A O 1
ATOM 1656 N N . SER A 1 209 ? 3.319 -1.905 -11.386 1.00 94.44 209 SER A N 1
ATOM 1657 C CA . SER A 1 209 ? 3.686 -2.584 -12.637 1.00 94.44 209 SER A CA 1
ATOM 1658 C C . SER A 1 209 ? 3.484 -1.741 -13.903 1.00 94.44 209 SER A C 1
ATOM 1660 O O . SER A 1 209 ? 4.074 -2.046 -14.938 1.00 94.44 209 SER A O 1
ATOM 1662 N N . PHE A 1 210 ? 2.665 -0.687 -13.832 1.00 95.75 210 PHE A N 1
ATOM 1663 C CA . PHE A 1 210 ? 2.482 0.283 -14.919 1.00 95.75 210 PHE A CA 1
ATOM 1664 C C . PHE A 1 210 ? 3.442 1.474 -14.828 1.00 95.75 210 PHE A C 1
ATOM 1666 O O . PHE A 1 210 ? 3.574 2.219 -15.792 1.00 95.75 210 PHE A O 1
ATOM 1673 N N . ILE A 1 211 ? 4.094 1.655 -13.677 1.00 94.94 211 ILE A N 1
ATOM 1674 C CA . ILE A 1 211 ? 5.008 2.763 -13.375 1.00 94.94 211 ILE A CA 1
ATOM 1675 C C . ILE A 1 211 ? 6.463 2.354 -13.654 1.00 94.94 211 ILE A C 1
ATOM 1677 O O . ILE A 1 211 ? 7.260 3.182 -14.089 1.00 94.94 211 ILE A O 1
ATOM 1681 N N . ASP A 1 212 ? 6.801 1.080 -13.429 1.00 92.69 212 ASP A N 1
ATOM 1682 C CA . ASP A 1 212 ? 8.153 0.544 -13.614 1.00 92.69 212 ASP A CA 1
ATOM 1683 C C . ASP A 1 212 ? 8.533 0.432 -15.100 1.00 92.69 212 ASP A C 1
ATOM 1685 O O . ASP A 1 212 ? 8.204 -0.534 -15.801 1.00 92.69 212 ASP A O 1
ATOM 1689 N N . CYS A 1 213 ? 9.238 1.450 -15.590 1.00 92.94 213 CYS A N 1
ATOM 1690 C CA . CYS A 1 213 ? 9.712 1.527 -16.964 1.00 92.94 213 CYS A CA 1
ATOM 1691 C C . CYS A 1 213 ? 11.174 1.099 -17.097 1.00 92.94 213 CYS A C 1
ATOM 1693 O O . CYS A 1 213 ? 12.054 1.510 -16.337 1.00 92.94 213 CYS A O 1
ATOM 1695 N N . ASN A 1 214 ? 11.464 0.325 -18.141 1.00 92.19 214 ASN A N 1
ATOM 1696 C CA . ASN A 1 214 ? 12.819 -0.072 -18.479 1.00 92.19 214 ASN A CA 1
ATOM 1697 C C . ASN A 1 214 ? 13.481 1.004 -19.351 1.00 92.19 214 ASN A C 1
ATOM 1699 O O . ASN A 1 214 ? 13.254 1.095 -20.557 1.00 92.19 214 ASN A O 1
ATOM 1703 N N . TYR A 1 215 ? 14.337 1.813 -18.730 1.00 89.25 215 TYR A N 1
ATOM 1704 C CA . TYR A 1 215 ? 15.090 2.864 -19.420 1.00 89.25 215 TYR A CA 1
ATOM 1705 C C . TYR A 1 215 ? 16.292 2.335 -20.217 1.00 89.25 215 TYR A C 1
ATOM 1707 O O . TYR A 1 215 ? 16.806 3.046 -21.083 1.00 89.25 215 TYR A O 1
ATOM 1715 N N . SER A 1 216 ? 16.725 1.098 -19.967 1.00 88.31 216 SER A N 1
ATOM 1716 C CA . SER A 1 216 ? 17.864 0.466 -20.642 1.00 88.31 216 SER A CA 1
ATOM 1717 C C . SER A 1 216 ? 17.470 -0.242 -21.939 1.00 88.31 216 SER A C 1
ATOM 1719 O O . SER A 1 216 ? 18.300 -0.360 -22.834 1.00 88.31 216 SER A O 1
ATOM 1721 N N . SER A 1 217 ? 16.214 -0.674 -22.062 1.00 88.75 217 SER A N 1
ATOM 1722 C CA . SER A 1 217 ? 15.671 -1.306 -23.267 1.00 88.75 217 SER A CA 1
ATOM 1723 C C . SER A 1 217 ? 14.809 -0.328 -24.065 1.00 88.75 217 SER A C 1
ATOM 1725 O O . SER A 1 217 ? 14.077 0.491 -23.504 1.00 88.75 217 SER A O 1
ATOM 1727 N N . SER A 1 218 ? 14.890 -0.401 -25.388 1.00 91.25 218 SER A N 1
ATOM 1728 C CA . SER A 1 218 ? 13.993 0.318 -26.289 1.00 91.25 218 SER A CA 1
ATOM 1729 C C . SER A 1 218 ? 13.631 -0.562 -27.471 1.00 91.25 218 SER A C 1
ATOM 1731 O O . SER A 1 218 ? 14.504 -1.216 -28.038 1.00 91.25 218 SER A O 1
ATOM 1733 N N . VAL A 1 219 ? 12.358 -0.548 -27.848 1.00 92.94 219 VAL A N 1
ATOM 1734 C CA . VAL A 1 219 ? 11.812 -1.354 -28.942 1.00 92.94 219 VAL A CA 1
ATOM 1735 C C . VAL A 1 219 ? 11.202 -0.412 -29.977 1.00 92.94 219 VAL A C 1
ATOM 1737 O O . VAL A 1 219 ? 10.646 0.633 -29.633 1.00 92.94 219 VAL A O 1
ATOM 1740 N N . THR A 1 220 ? 11.358 -0.739 -31.256 1.00 93.12 220 THR A N 1
ATOM 1741 C CA . THR A 1 220 ? 10.707 -0.020 -32.356 1.00 93.12 220 THR A CA 1
ATOM 1742 C C . THR A 1 220 ? 9.257 -0.464 -32.460 1.00 93.12 220 THR A C 1
ATOM 1744 O O . THR A 1 220 ? 8.978 -1.661 -32.458 1.00 93.12 220 THR A O 1
ATOM 1747 N N . PHE A 1 221 ? 8.349 0.493 -32.583 1.00 92.88 221 PHE A N 1
ATOM 1748 C CA . PHE A 1 221 ? 6.922 0.233 -32.700 1.00 92.88 221 PHE A CA 1
ATOM 1749 C C . PHE A 1 221 ? 6.365 0.900 -33.951 1.00 92.88 221 PHE A C 1
ATOM 1751 O O . PHE A 1 221 ? 6.841 1.962 -34.359 1.00 92.88 221 PHE A O 1
ATOM 1758 N N . ASP A 1 222 ? 5.320 0.305 -34.515 1.00 90.25 222 ASP A N 1
ATOM 1759 C CA . ASP A 1 222 ? 4.651 0.847 -35.691 1.00 90.25 222 ASP A CA 1
ATOM 1760 C C . ASP A 1 222 ? 4.104 2.255 -35.411 1.00 90.25 222 ASP A C 1
ATOM 1762 O O . ASP A 1 222 ? 3.453 2.506 -34.394 1.00 90.25 222 ASP A O 1
ATOM 1766 N N . GLY A 1 223 ? 4.387 3.190 -36.319 1.00 89.19 223 GLY A N 1
ATOM 1767 C CA . GLY A 1 223 ? 3.970 4.591 -36.200 1.00 89.19 223 GLY A CA 1
ATOM 1768 C C . GLY A 1 223 ? 4.940 5.506 -35.442 1.00 89.19 223 GLY A C 1
ATOM 1769 O O . GLY A 1 223 ? 4.656 6.697 -35.331 1.00 89.19 223 GLY A O 1
ATOM 1770 N N . PHE A 1 224 ? 6.085 4.998 -34.972 1.00 89.81 224 PHE A N 1
ATOM 1771 C CA . PHE A 1 224 ? 7.127 5.796 -34.317 1.00 89.81 224 PHE A CA 1
ATOM 1772 C C . PHE A 1 224 ? 8.448 5.722 -35.092 1.00 89.81 224 PHE A C 1
ATOM 1774 O O . PHE A 1 224 ? 8.899 4.641 -35.463 1.00 89.81 224 PHE A O 1
ATOM 1781 N N . SER A 1 225 ? 9.077 6.877 -35.327 1.00 90.44 225 SER A N 1
ATOM 1782 C CA . SER A 1 225 ? 10.393 6.969 -35.976 1.00 90.44 225 SER A CA 1
ATOM 1783 C C . SER A 1 225 ? 11.533 6.527 -35.060 1.00 90.44 225 SER A C 1
ATOM 1785 O O . SER A 1 225 ? 12.502 5.936 -35.528 1.00 90.44 225 SER A O 1
ATOM 1787 N N . ASP A 1 226 ? 11.398 6.788 -33.758 1.00 92.25 226 ASP A N 1
ATOM 1788 C CA . ASP A 1 226 ? 12.433 6.519 -32.762 1.00 92.25 226 ASP A CA 1
ATOM 1789 C C . ASP A 1 226 ? 12.060 5.333 -31.857 1.00 92.25 226 ASP A C 1
ATOM 1791 O O . ASP A 1 226 ? 10.883 5.176 -31.502 1.00 92.25 226 ASP A O 1
ATOM 1795 N N . PRO A 1 227 ? 13.039 4.514 -31.422 1.00 92.12 227 PRO A N 1
ATOM 1796 C CA . PRO A 1 227 ? 12.814 3.446 -30.451 1.00 92.12 227 PRO A CA 1
ATOM 1797 C C . PRO A 1 227 ? 12.199 3.974 -29.149 1.00 92.12 227 PRO A C 1
ATOM 1799 O O . PRO A 1 227 ? 12.722 4.901 -28.527 1.00 92.12 227 PRO A O 1
ATOM 1802 N N . GLN A 1 228 ? 11.111 3.350 -28.698 1.00 95.25 228 GLN A N 1
ATOM 1803 C CA . GLN A 1 228 ? 10.390 3.762 -27.493 1.00 95.25 228 GLN A CA 1
ATOM 1804 C C . GLN A 1 228 ? 10.791 2.908 -26.290 1.00 95.25 228 GLN A C 1
ATOM 1806 O O . GLN A 1 228 ? 11.104 1.722 -26.417 1.00 95.25 228 GLN A O 1
ATOM 1811 N N . LYS A 1 229 ? 10.766 3.511 -25.097 1.00 94.69 229 LYS A N 1
ATOM 1812 C CA . LYS A 1 229 ? 10.989 2.794 -23.833 1.00 94.69 229 LYS A CA 1
ATOM 1813 C C . LYS A 1 229 ? 9.798 1.900 -23.511 1.00 94.69 229 LYS A C 1
ATOM 1815 O O . LYS A 1 229 ? 8.651 2.264 -23.774 1.00 94.69 229 LYS A O 1
ATOM 1820 N N . VAL A 1 230 ? 10.071 0.748 -22.912 1.00 95.06 230 VAL A N 1
ATOM 1821 C CA . VAL A 1 230 ? 9.065 -0.283 -22.619 1.00 95.06 230 VAL A CA 1
ATOM 1822 C C . VAL A 1 230 ? 8.866 -0.450 -21.119 1.00 95.06 230 VAL A C 1
ATOM 1824 O O . VAL A 1 230 ? 9.724 -0.059 -20.326 1.00 95.06 230 VAL A O 1
ATOM 1827 N N . LEU A 1 231 ? 7.729 -1.008 -20.714 1.00 93.88 231 LEU A N 1
ATOM 1828 C CA . LEU A 1 231 ? 7.508 -1.388 -19.319 1.00 93.88 231 LEU A CA 1
ATOM 1829 C C . LEU A 1 231 ? 8.443 -2.543 -18.940 1.00 93.88 231 LEU A C 1
ATOM 1831 O O . LEU A 1 231 ? 8.672 -3.449 -19.740 1.00 93.88 231 LEU A O 1
ATOM 1835 N N . ASN A 1 232 ? 8.968 -2.531 -17.715 1.00 91.62 232 ASN A N 1
ATOM 1836 C CA . ASN A 1 232 ? 9.897 -3.561 -17.251 1.00 91.62 232 ASN A CA 1
ATOM 1837 C C . ASN A 1 232 ? 9.211 -4.932 -17.157 1.00 91.62 232 ASN A C 1
ATOM 1839 O O . ASN A 1 232 ? 9.745 -5.942 -17.606 1.00 91.62 232 ASN A O 1
ATOM 1843 N N . ARG A 1 233 ? 7.975 -4.949 -16.649 1.00 90.88 233 ARG A N 1
ATOM 1844 C CA . ARG A 1 233 ? 7.166 -6.167 -16.537 1.00 90.88 233 ARG A CA 1
ATOM 1845 C C . ARG A 1 233 ? 6.479 -6.574 -17.844 1.00 90.88 233 ARG A C 1
ATOM 1847 O O . ARG A 1 233 ? 6.259 -7.759 -18.078 1.00 90.88 233 ARG A O 1
ATOM 1854 N N . PHE A 1 234 ? 6.146 -5.607 -18.696 1.00 94.69 234 PHE A N 1
ATOM 1855 C CA . PHE A 1 234 ? 5.433 -5.834 -19.955 1.00 94.69 234 PHE A CA 1
ATOM 1856 C C . PHE A 1 234 ? 6.268 -5.314 -21.136 1.00 94.69 234 PHE A C 1
ATOM 1858 O O . PHE A 1 234 ? 5.964 -4.254 -21.687 1.00 94.69 234 PHE A O 1
ATOM 1865 N N . PRO A 1 235 ? 7.319 -6.046 -21.555 1.00 93.31 235 PRO A N 1
ATOM 1866 C CA . PRO A 1 235 ? 8.328 -5.538 -22.491 1.00 93.31 235 PRO A CA 1
ATOM 1867 C C . PRO A 1 235 ? 7.795 -5.272 -23.906 1.00 93.31 235 PRO A C 1
ATOM 1869 O O . PRO A 1 235 ? 8.459 -4.609 -24.695 1.00 93.31 235 PRO A O 1
ATOM 1872 N N . TYR A 1 236 ? 6.595 -5.759 -24.229 1.00 94.12 236 TYR A N 1
ATOM 1873 C CA . TYR A 1 236 ? 5.921 -5.528 -25.511 1.00 94.12 236 TYR A CA 1
ATOM 1874 C C . TYR A 1 236 ? 5.047 -4.267 -25.531 1.00 94.12 236 TYR A C 1
ATO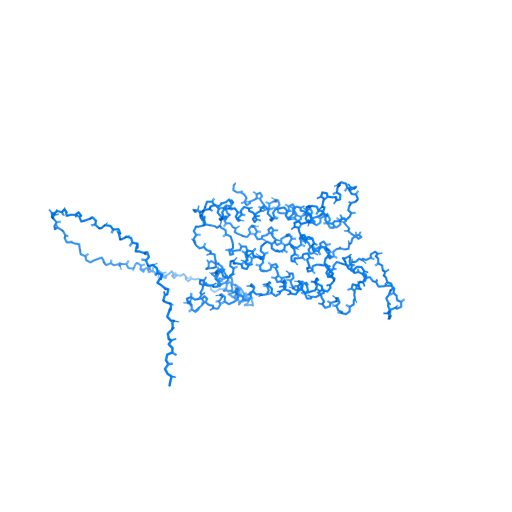M 1876 O O . TYR A 1 236 ? 4.418 -3.980 -26.544 1.00 94.12 236 TYR A O 1
ATOM 1884 N N . TYR A 1 237 ? 4.983 -3.514 -24.430 1.00 95.38 237 TYR A N 1
ATOM 1885 C CA . TYR A 1 237 ? 4.128 -2.338 -24.300 1.00 95.38 237 TYR A CA 1
ATOM 1886 C C . TYR A 1 237 ? 4.968 -1.088 -24.022 1.00 95.38 237 TYR A C 1
ATOM 1888 O O . TYR A 1 237 ? 5.835 -1.074 -23.144 1.00 95.38 237 TYR A O 1
ATOM 1896 N N . MET A 1 238 ? 4.693 -0.013 -24.766 1.00 95.25 238 MET A N 1
ATOM 1897 C CA . MET A 1 238 ? 5.373 1.277 -24.615 1.00 95.25 238 MET A CA 1
ATOM 1898 C C . MET A 1 238 ? 5.087 1.897 -23.250 1.00 95.25 238 MET A C 1
ATOM 1900 O O . MET A 1 238 ? 3.931 2.179 -22.946 1.00 95.25 238 MET A O 1
ATOM 1904 N N . CYS A 1 239 ? 6.119 2.233 -22.484 1.00 94.75 239 CYS A N 1
ATOM 1905 C CA . CYS A 1 239 ? 5.974 2.930 -21.204 1.00 94.75 239 CYS A CA 1
ATOM 1906 C C . CYS A 1 239 ? 5.216 4.268 -21.353 1.00 94.75 239 CYS A C 1
ATOM 1908 O O . CYS A 1 239 ? 4.287 4.541 -20.600 1.00 94.75 239 CYS A O 1
ATOM 1910 N N . PHE A 1 240 ? 5.547 5.068 -22.374 1.00 94.06 240 PHE A N 1
ATOM 1911 C CA . PHE A 1 240 ? 5.000 6.420 -22.568 1.00 94.06 240 PHE A CA 1
ATOM 1912 C C . PHE A 1 240 ? 3.923 6.515 -23.663 1.00 94.06 240 PHE A C 1
ATOM 1914 O O . PHE A 1 240 ? 3.817 7.527 -24.352 1.00 94.06 240 PHE A O 1
ATOM 1921 N N . SER A 1 241 ? 3.103 5.475 -23.839 1.00 94.19 241 SER A N 1
ATOM 1922 C CA . SER A 1 241 ? 1.896 5.594 -24.673 1.00 94.19 241 SER A CA 1
ATOM 1923 C C . SER A 1 241 ? 0.803 6.391 -23.953 1.00 94.19 241 SER A C 1
ATOM 1925 O O . SER A 1 241 ? 0.746 6.404 -22.725 1.00 94.19 241 SER A O 1
ATOM 1927 N N . SER A 1 242 ? -0.119 7.009 -24.696 1.00 93.94 242 SER A N 1
ATOM 1928 C CA . SER A 1 242 ? -1.263 7.738 -24.116 1.00 93.94 242 SER A CA 1
ATOM 1929 C C . SER A 1 242 ? -2.076 6.888 -23.130 1.00 93.94 242 SER A C 1
ATOM 1931 O O . SER A 1 242 ? -2.479 7.374 -22.074 1.00 93.94 242 SER A O 1
ATOM 1933 N N . SER A 1 243 ? -2.255 5.601 -23.443 1.00 94.56 243 SER A N 1
ATOM 1934 C CA . SER A 1 243 ? -2.959 4.644 -22.583 1.00 94.56 243 SER A CA 1
ATOM 1935 C C . SER A 1 243 ? -2.172 4.335 -21.308 1.00 94.56 243 SER A C 1
ATOM 1937 O O . SER A 1 243 ? -2.737 4.377 -20.216 1.00 94.56 243 SER A O 1
ATOM 1939 N N . ASN A 1 244 ? -0.857 4.100 -21.410 1.00 95.94 244 ASN A N 1
ATOM 1940 C CA . ASN A 1 244 ? -0.032 3.840 -20.229 1.00 95.94 244 ASN A CA 1
ATOM 1941 C C . ASN A 1 244 ? 0.164 5.074 -19.354 1.00 95.94 244 ASN A C 1
ATOM 1943 O O . ASN A 1 244 ? 0.171 4.937 -18.138 1.00 95.94 244 ASN A O 1
ATOM 1947 N N . ILE A 1 245 ? 0.219 6.279 -19.922 1.00 96.62 245 ILE A N 1
ATOM 1948 C CA . ILE A 1 245 ? 0.252 7.519 -19.135 1.00 96.62 245 ILE A CA 1
ATOM 1949 C C . ILE A 1 245 ? -1.014 7.636 -18.275 1.00 96.62 245 ILE A C 1
ATOM 1951 O O . ILE A 1 245 ? -0.919 7.927 -17.082 1.00 96.62 245 ILE A O 1
ATOM 1955 N N . ALA A 1 246 ? -2.193 7.357 -18.841 1.00 97.00 246 ALA A N 1
ATOM 1956 C CA . ALA A 1 246 ? -3.438 7.347 -18.074 1.00 97.00 246 ALA A CA 1
ATOM 1957 C C . ALA A 1 246 ? -3.409 6.291 -16.954 1.00 97.00 246 ALA A C 1
ATOM 1959 O O . ALA A 1 246 ? -3.785 6.588 -15.819 1.00 97.00 246 ALA A O 1
ATOM 1960 N N . LEU A 1 247 ? -2.907 5.085 -17.244 1.00 97.00 247 LEU A N 1
ATOM 1961 C CA . LEU A 1 247 ? -2.748 4.030 -16.242 1.00 97.00 247 LEU A CA 1
ATOM 1962 C C . LEU A 1 247 ? -1.753 4.420 -15.147 1.00 97.00 247 LEU A C 1
ATOM 1964 O O . LEU A 1 247 ? -2.062 4.204 -13.981 1.00 97.00 247 LEU A O 1
ATOM 1968 N N . ILE A 1 248 ? -0.614 5.031 -15.473 1.00 96.88 248 ILE A N 1
ATOM 1969 C CA . ILE A 1 248 ? 0.370 5.517 -14.495 1.00 96.88 248 ILE A CA 1
ATOM 1970 C C . ILE A 1 248 ? -0.299 6.486 -13.519 1.00 96.88 248 ILE A C 1
ATOM 1972 O O . ILE A 1 248 ? -0.200 6.298 -12.309 1.00 96.88 248 ILE A O 1
ATOM 1976 N N . VAL A 1 249 ? -1.029 7.482 -14.030 1.00 97.44 249 VAL A N 1
ATOM 1977 C CA . VAL A 1 249 ? -1.709 8.480 -13.189 1.00 97.44 249 VAL A CA 1
ATOM 1978 C C . VAL A 1 249 ? -2.777 7.826 -12.307 1.00 97.44 249 VAL A C 1
ATOM 1980 O O . VAL A 1 249 ? -2.815 8.079 -11.102 1.00 97.44 249 VAL A O 1
ATOM 1983 N N . LEU A 1 250 ? -3.620 6.957 -12.875 1.00 97.75 250 LEU A N 1
ATOM 1984 C CA . LEU A 1 250 ? -4.675 6.266 -12.127 1.00 97.75 250 LEU A CA 1
ATOM 1985 C C . LEU A 1 250 ? -4.111 5.333 -11.051 1.00 97.75 250 LEU A C 1
ATOM 1987 O O . LEU A 1 250 ? -4.603 5.342 -9.925 1.00 97.75 250 LEU A O 1
ATOM 1991 N N . ASN A 1 251 ? -3.068 4.565 -11.367 1.00 97.88 251 ASN A N 1
ATOM 1992 C CA . ASN A 1 251 ? -2.413 3.670 -10.417 1.00 97.88 251 ASN A CA 1
ATOM 1993 C C . ASN A 1 251 ? -1.690 4.445 -9.318 1.00 97.88 251 ASN A C 1
ATOM 1995 O O . ASN A 1 251 ? -1.752 4.047 -8.162 1.00 97.88 251 ASN A O 1
ATOM 1999 N N . PHE A 1 252 ? -1.065 5.580 -9.637 1.00 97.44 252 PHE A N 1
ATOM 2000 C CA . PHE A 1 252 ? -0.424 6.424 -8.632 1.00 97.44 252 PHE A CA 1
ATOM 2001 C C . PHE A 1 252 ? -1.444 7.005 -7.640 1.00 97.44 252 PHE A C 1
ATOM 2003 O O . PHE A 1 252 ? -1.246 6.926 -6.428 1.00 97.44 252 PHE A O 1
ATOM 2010 N N . LEU A 1 253 ? -2.583 7.512 -8.131 1.00 98.00 253 LEU A N 1
ATOM 2011 C CA . LEU A 1 253 ? -3.704 7.915 -7.271 1.00 98.00 253 LEU A CA 1
ATOM 2012 C C . LEU A 1 253 ? -4.260 6.725 -6.474 1.00 98.00 253 LEU A C 1
ATOM 2014 O O . LEU A 1 253 ? -4.559 6.859 -5.288 1.00 98.00 253 LEU A O 1
ATOM 2018 N N . GLY A 1 254 ? -4.343 5.555 -7.106 1.00 98.25 254 GLY A N 1
ATOM 2019 C CA . GLY A 1 254 ? -4.729 4.291 -6.489 1.00 98.25 254 GLY A CA 1
ATOM 2020 C C . GLY A 1 254 ? -3.851 3.895 -5.304 1.00 98.25 254 GLY A C 1
ATOM 2021 O O . GLY A 1 254 ? -4.378 3.544 -4.250 1.00 98.25 254 GLY A O 1
ATOM 2022 N N . ILE A 1 255 ? -2.529 4.017 -5.448 1.00 98.44 255 ILE A N 1
ATOM 2023 C CA . ILE A 1 255 ? -1.547 3.758 -4.388 1.00 98.44 255 ILE A CA 1
ATOM 2024 C C . ILE A 1 255 ? -1.739 4.743 -3.233 1.00 98.44 255 ILE A C 1
ATOM 2026 O O . ILE A 1 255 ? -1.764 4.325 -2.081 1.00 98.44 255 ILE A O 1
ATOM 2030 N N . ILE A 1 256 ? -1.962 6.034 -3.507 1.00 98.25 256 ILE A N 1
ATOM 2031 C CA . ILE A 1 256 ? -2.260 7.017 -2.450 1.00 98.25 256 ILE A CA 1
ATOM 2032 C C . ILE A 1 256 ? -3.543 6.630 -1.698 1.00 98.25 256 ILE A C 1
ATOM 2034 O O . ILE A 1 256 ? -3.579 6.658 -0.466 1.00 98.25 256 ILE A O 1
ATOM 2038 N N . CYS A 1 257 ? -4.596 6.234 -2.417 1.00 98.25 257 CYS A N 1
ATOM 2039 C CA . CYS A 1 257 ? -5.829 5.748 -1.800 1.00 98.25 257 CYS A CA 1
ATOM 2040 C C . CYS A 1 257 ? -5.609 4.468 -0.983 1.00 98.25 257 CYS A C 1
ATOM 2042 O O . CYS A 1 257 ? -6.222 4.325 0.079 1.00 98.25 257 CYS A O 1
ATOM 2044 N N . LEU A 1 258 ? -4.754 3.556 -1.451 1.00 98.31 258 LEU A N 1
ATOM 2045 C CA . LEU A 1 258 ? -4.385 2.341 -0.728 1.00 98.31 258 LEU A CA 1
ATOM 2046 C C . LEU A 1 258 ? -3.647 2.685 0.569 1.00 98.31 258 LEU A C 1
ATOM 2048 O O . LEU A 1 258 ? -4.119 2.261 1.615 1.00 98.31 258 LEU A O 1
ATOM 2052 N N . ILE A 1 259 ? -2.627 3.549 0.535 1.00 97.94 259 ILE A N 1
ATOM 2053 C CA . ILE A 1 259 ? -1.890 4.015 1.727 1.00 97.94 259 ILE A CA 1
ATOM 2054 C C . ILE A 1 259 ? -2.846 4.571 2.785 1.00 97.94 259 ILE A C 1
ATOM 2056 O O . ILE A 1 259 ? -2.798 4.185 3.955 1.00 97.94 259 ILE A O 1
ATOM 2060 N N . LEU A 1 260 ? -3.760 5.459 2.383 1.00 97.19 260 LEU A N 1
ATOM 2061 C CA . LEU A 1 260 ? -4.754 6.021 3.300 1.00 97.19 260 LEU A CA 1
ATOM 2062 C C . LEU A 1 260 ? -5.684 4.940 3.864 1.00 97.19 260 LEU A C 1
ATOM 2064 O O . LEU A 1 260 ? -6.002 4.957 5.054 1.00 97.19 260 LEU A O 1
ATOM 2068 N N . SER A 1 261 ? -6.099 3.987 3.030 1.00 97.31 261 SER A N 1
ATOM 2069 C CA . SER A 1 261 ? -6.933 2.861 3.455 1.00 97.31 261 SER A CA 1
ATOM 2070 C C . SER A 1 261 ? -6.191 1.962 4.442 1.00 97.31 261 SER A C 1
ATOM 2072 O O . SER A 1 261 ? -6.756 1.617 5.474 1.00 97.31 261 SER A O 1
ATOM 2074 N N . THR A 1 262 ? -4.919 1.653 4.193 1.00 96.38 262 THR A N 1
ATOM 2075 C CA . THR A 1 262 ? -4.059 0.843 5.060 1.00 96.38 262 THR A CA 1
ATOM 2076 C C . THR A 1 262 ? -3.902 1.477 6.443 1.00 96.38 262 THR A C 1
ATOM 2078 O O . THR A 1 262 ? -4.070 0.780 7.445 1.00 96.38 262 THR A O 1
ATOM 2081 N N . ILE A 1 263 ? -3.701 2.799 6.527 1.00 94.81 263 ILE A N 1
ATOM 2082 C CA . ILE A 1 263 ? -3.667 3.535 7.807 1.00 94.81 263 ILE A CA 1
ATOM 2083 C C . ILE A 1 263 ? -5.001 3.400 8.553 1.00 94.81 263 ILE A C 1
ATOM 2085 O O . ILE A 1 263 ? -5.035 3.104 9.746 1.00 94.81 263 ILE A O 1
ATOM 2089 N N . LEU A 1 264 ? -6.130 3.602 7.871 1.00 94.31 264 LEU A N 1
ATOM 2090 C CA . LEU A 1 264 ? -7.446 3.469 8.504 1.00 94.31 264 LEU A CA 1
ATOM 2091 C C . LEU A 1 264 ? -7.694 2.032 8.979 1.00 94.31 264 LEU A C 1
ATOM 2093 O O . LEU A 1 264 ? -8.168 1.811 10.095 1.00 94.31 264 LEU A O 1
ATOM 2097 N N . CYS A 1 265 ? -7.332 1.045 8.163 1.00 93.56 265 CYS A N 1
ATOM 2098 C CA . CYS A 1 265 ? -7.461 -0.365 8.494 1.00 93.56 265 CYS A CA 1
ATOM 2099 C C . CYS A 1 265 ? -6.562 -0.766 9.669 1.00 93.56 265 CYS A C 1
ATOM 2101 O O . CYS A 1 265 ? -6.998 -1.575 10.487 1.00 93.56 265 CYS A O 1
ATOM 2103 N N . SER A 1 266 ? -5.368 -0.179 9.824 1.00 91.81 266 SER A N 1
ATOM 2104 C CA . SER A 1 266 ? -4.510 -0.454 10.982 1.00 91.81 266 SER A CA 1
ATOM 2105 C C . SER A 1 266 ? -5.132 0.030 12.290 1.00 91.81 266 SER A C 1
ATOM 2107 O O . SER A 1 266 ? -5.004 -0.650 13.303 1.00 91.81 266 SER A O 1
ATOM 2109 N N . PHE A 1 267 ? -5.874 1.144 12.279 1.00 90.31 267 PHE A N 1
ATOM 2110 C CA . PHE A 1 267 ? -6.655 1.570 13.445 1.00 90.31 267 PHE A CA 1
ATOM 2111 C C . PHE A 1 267 ? -7.825 0.626 13.741 1.00 90.31 267 PHE A C 1
ATOM 2113 O O . PHE A 1 267 ? -8.020 0.232 14.886 1.00 90.31 267 PHE A O 1
ATOM 2120 N N . VAL A 1 268 ? -8.584 0.221 12.718 1.00 90.19 268 VAL A N 1
ATOM 2121 C CA . VAL A 1 268 ? -9.749 -0.672 12.884 1.00 90.19 268 VAL A CA 1
ATOM 2122 C C . VAL A 1 268 ? -9.334 -2.063 13.380 1.00 90.19 268 VAL A C 1
ATOM 2124 O O . VAL A 1 268 ? -10.020 -2.672 14.204 1.00 90.19 268 VAL A O 1
ATOM 2127 N N . LEU A 1 269 ? -8.223 -2.593 12.864 1.00 88.25 269 LEU A N 1
ATOM 2128 C CA . LEU A 1 269 ? -7.714 -3.923 13.203 1.00 88.25 269 LEU A CA 1
ATOM 2129 C C . LEU A 1 269 ? -6.779 -3.935 14.407 1.00 88.25 269 LEU A C 1
ATOM 2131 O O . LEU A 1 269 ? -6.528 -5.016 14.948 1.00 88.25 269 LEU A O 1
ATOM 2135 N N . GLY A 1 270 ? -6.318 -2.767 14.845 1.00 83.31 270 GLY A N 1
ATOM 2136 C CA . GLY A 1 270 ? -5.494 -2.585 16.025 1.00 83.31 270 GLY A CA 1
ATOM 2137 C C . GLY A 1 270 ? -6.060 -3.284 17.257 1.00 83.31 270 GLY A C 1
ATOM 2138 O O . GLY A 1 270 ? -7.271 -3.501 17.389 1.00 83.31 270 GLY A O 1
ATOM 2139 N N . ASN A 1 271 ? -5.174 -3.719 18.147 1.00 80.38 271 ASN A N 1
ATOM 2140 C CA . ASN A 1 271 ? -5.572 -4.307 19.414 1.00 80.38 271 ASN A CA 1
ATOM 2141 C C . ASN A 1 271 ? -4.906 -3.584 20.574 1.00 80.38 271 ASN A C 1
ATOM 2143 O O . ASN A 1 271 ? -3.774 -3.885 20.939 1.00 80.38 271 ASN A O 1
ATOM 2147 N N . SER A 1 272 ? -5.653 -2.649 21.147 1.00 79.50 272 SER A N 1
ATOM 2148 C CA . SER A 1 272 ? -5.217 -1.853 22.294 1.00 79.50 272 SER A CA 1
ATOM 2149 C C . SER A 1 272 ? -5.984 -2.223 23.569 1.00 79.50 272 SER A C 1
ATOM 2151 O O . SER A 1 272 ? -5.932 -1.507 24.564 1.00 79.50 272 SER A O 1
ATOM 2153 N N . HIS A 1 273 ? -6.735 -3.333 23.563 1.00 81.56 273 HIS A N 1
ATOM 2154 C CA . HIS A 1 273 ? -7.483 -3.754 24.742 1.00 81.56 273 HIS A CA 1
ATOM 2155 C C . HIS A 1 273 ? -6.566 -4.503 25.720 1.00 81.56 273 HIS A C 1
ATOM 2157 O O . HIS A 1 273 ? -6.122 -5.611 25.427 1.00 81.56 273 HIS A O 1
ATOM 2163 N N . ILE A 1 274 ? -6.369 -3.955 26.926 1.00 79.19 274 ILE A N 1
ATOM 2164 C CA . ILE A 1 274 ? -5.414 -4.469 27.931 1.00 79.19 274 ILE A CA 1
ATOM 2165 C C . ILE A 1 274 ? -5.654 -5.930 28.351 1.00 79.19 274 ILE A C 1
ATOM 2167 O O . ILE A 1 274 ? -4.734 -6.636 28.736 1.00 79.19 274 ILE A O 1
ATOM 2171 N N . ARG A 1 275 ? -6.907 -6.400 28.274 1.00 82.19 275 ARG A N 1
ATOM 2172 C CA . ARG A 1 275 ? -7.289 -7.799 28.571 1.00 82.19 275 ARG A CA 1
ATOM 2173 C C . ARG A 1 275 ? -7.269 -8.735 27.360 1.00 82.19 275 ARG A C 1
ATOM 2175 O O . ARG A 1 275 ? -7.912 -9.784 27.398 1.00 82.19 275 ARG A O 1
ATOM 2182 N N . SER A 1 276 ? -6.682 -8.325 26.242 1.00 82.25 276 SER A N 1
ATOM 2183 C CA . SER A 1 276 ? -6.580 -9.215 25.093 1.00 82.25 276 SER A CA 1
ATOM 2184 C C . SER A 1 276 ? -5.442 -10.212 25.280 1.00 82.25 276 SER A C 1
ATOM 2186 O O . SER A 1 276 ? -4.376 -9.856 25.756 1.00 82.25 276 SER A O 1
ATOM 2188 N N . GLU A 1 277 ? -5.669 -11.461 24.883 1.00 82.19 277 GLU A N 1
ATOM 2189 C CA . GLU A 1 277 ? -4.673 -12.540 24.962 1.00 82.19 277 GLU A CA 1
ATOM 2190 C C . GLU A 1 277 ? -3.827 -12.656 23.683 1.00 82.19 277 GLU A C 1
ATOM 2192 O O . GLU A 1 277 ? -3.056 -13.597 23.519 1.00 82.19 277 GLU A O 1
ATOM 2197 N N . THR A 1 278 ? -4.014 -11.753 22.719 1.00 82.81 278 THR A N 1
ATOM 2198 C CA . THR A 1 278 ? -3.347 -11.830 21.415 1.00 82.81 278 THR A CA 1
ATOM 2199 C C . THR A 1 278 ? -1.890 -11.381 21.532 1.00 82.81 278 THR A C 1
ATOM 2201 O O . THR A 1 278 ? -1.585 -10.548 22.387 1.00 82.81 278 THR A O 1
ATOM 2204 N N . PRO A 1 279 ? -0.991 -11.851 20.653 1.00 73.56 279 PRO A N 1
ATOM 2205 C CA . PRO A 1 279 ? 0.403 -11.455 20.732 1.00 73.56 279 PRO A CA 1
ATOM 2206 C C . PRO A 1 279 ? 0.553 -9.981 20.340 1.00 73.56 279 PRO A C 1
ATOM 2208 O O . PRO A 1 279 ? -0.234 -9.473 19.540 1.00 73.56 279 PRO A O 1
ATOM 2211 N N . PHE A 1 280 ? 1.572 -9.321 20.896 1.00 72.75 280 PHE A N 1
ATOM 2212 C CA . PHE A 1 280 ? 1.905 -7.919 20.622 1.00 72.75 280 PHE A CA 1
ATOM 2213 C C . PHE A 1 280 ? 0.736 -6.959 20.883 1.00 72.75 280 PHE A C 1
ATOM 2215 O O . PHE A 1 280 ? 0.227 -6.307 19.972 1.00 72.75 280 PHE A O 1
ATOM 2222 N N . ILE A 1 281 ? 0.308 -6.867 22.147 1.00 74.94 281 ILE A N 1
ATOM 2223 C CA . ILE A 1 281 ? -0.562 -5.770 22.584 1.00 74.94 281 ILE A CA 1
ATOM 2224 C C . ILE A 1 281 ? 0.228 -4.481 22.373 1.00 74.94 281 ILE A C 1
ATOM 2226 O O . ILE A 1 281 ? 1.247 -4.259 23.022 1.00 74.94 281 ILE A O 1
ATOM 2230 N N . VAL A 1 282 ? -0.214 -3.670 21.419 1.00 69.62 282 VAL A N 1
ATOM 2231 C CA . VAL A 1 282 ? 0.392 -2.373 21.131 1.00 69.62 282 VAL A CA 1
ATOM 2232 C C . VAL A 1 282 ? -0.489 -1.291 21.719 1.00 69.62 282 VAL A C 1
ATOM 2234 O O . VAL A 1 282 ? -1.663 -1.150 21.357 1.00 69.62 282 VAL A O 1
ATOM 2237 N N . ASP A 1 283 ? 0.124 -0.467 22.562 1.00 72.06 283 ASP A N 1
ATOM 2238 C CA . ASP A 1 283 ? -0.491 0.759 23.067 1.00 72.06 283 ASP A CA 1
ATOM 2239 C C . ASP A 1 283 ? -0.869 1.695 21.914 1.00 72.06 283 ASP A C 1
ATOM 2241 O O . ASP A 1 283 ? -1.851 2.432 21.990 1.00 72.06 283 ASP A O 1
ATOM 2245 N N . ASN A 1 284 ? -0.124 1.618 20.803 1.00 80.81 284 ASN A N 1
ATOM 2246 C CA . ASN A 1 284 ? -0.347 2.437 19.627 1.00 80.81 284 ASN A CA 1
ATOM 2247 C C . ASN A 1 284 ? -0.473 1.614 18.335 1.00 80.81 284 ASN A C 1
ATOM 2249 O O . ASN A 1 284 ? 0.510 1.132 17.769 1.00 80.81 284 ASN A O 1
ATOM 2253 N N . SER A 1 285 ? -1.696 1.544 17.804 1.00 84.31 285 SER A N 1
ATOM 2254 C CA . SER A 1 285 ? -1.999 0.896 16.517 1.00 84.31 285 SER A CA 1
ATOM 2255 C C . SER A 1 285 ? -1.326 1.579 15.314 1.00 84.31 285 SER A C 1
ATOM 2257 O O . SER A 1 285 ? -1.226 0.983 14.241 1.00 84.31 285 SER A O 1
ATOM 2259 N N . LEU A 1 286 ? -0.813 2.806 15.480 1.00 83.12 286 LEU A N 1
ATOM 2260 C CA . LEU A 1 286 ? -0.008 3.478 14.459 1.00 83.12 286 LEU A CA 1
ATOM 2261 C C . LEU A 1 286 ? 1.314 2.773 14.186 1.00 83.12 286 LEU A C 1
ATOM 2263 O O . LEU A 1 286 ? 1.812 2.883 13.071 1.00 83.12 286 LEU A O 1
ATOM 2267 N N . PHE A 1 287 ? 1.878 2.050 15.159 1.00 84.94 287 PHE A N 1
ATOM 2268 C CA . PHE A 1 287 ? 3.150 1.366 14.949 1.00 84.94 287 PHE A CA 1
ATOM 2269 C C . PHE A 1 287 ? 3.047 0.382 13.784 1.00 84.94 287 PHE A C 1
ATOM 2271 O O . PHE A 1 287 ? 3.769 0.498 12.796 1.00 84.94 287 PHE A O 1
ATOM 2278 N N . ILE A 1 288 ? 2.079 -0.532 13.849 1.00 86.00 288 ILE A N 1
ATOM 2279 C CA . ILE A 1 288 ? 1.886 -1.512 12.784 1.00 86.00 288 ILE A CA 1
ATOM 2280 C C . ILE A 1 288 ? 1.432 -0.844 11.483 1.00 86.00 288 ILE A C 1
ATOM 2282 O O . ILE A 1 288 ? 1.920 -1.205 10.419 1.00 86.00 288 ILE A O 1
ATOM 2286 N N . GLY A 1 289 ? 0.583 0.188 11.560 1.00 89.75 289 GLY A N 1
ATOM 2287 C CA . GLY A 1 289 ? 0.207 0.986 10.391 1.00 89.75 289 GLY A CA 1
ATOM 2288 C C . GLY A 1 289 ? 1.419 1.587 9.678 1.00 89.75 289 GLY A C 1
ATOM 2289 O O . GLY A 1 289 ? 1.510 1.522 8.457 1.00 89.75 289 GLY A O 1
ATOM 2290 N N . SER A 1 290 ? 2.394 2.098 10.433 1.00 89.56 290 SER A N 1
ATOM 2291 C CA . SER A 1 290 ? 3.612 2.685 9.874 1.00 89.56 290 SER A CA 1
ATOM 2292 C C . SER A 1 290 ? 4.500 1.660 9.165 1.00 89.56 290 SER A C 1
ATOM 2294 O O . SER A 1 290 ? 5.032 1.972 8.104 1.00 89.56 290 SER A O 1
ATOM 2296 N N . VAL A 1 291 ? 4.597 0.426 9.680 1.00 90.31 291 VAL A N 1
ATOM 2297 C CA . VAL A 1 291 ? 5.329 -0.676 9.026 1.00 90.31 291 VAL A CA 1
ATOM 2298 C C . VAL A 1 291 ? 4.721 -0.995 7.658 1.00 90.31 291 VAL A C 1
ATOM 2300 O O . VAL A 1 291 ? 5.447 -1.099 6.667 1.00 90.31 291 VAL A O 1
ATOM 2303 N N . LEU A 1 292 ? 3.391 -1.098 7.587 1.00 92.38 292 LEU A N 1
ATOM 2304 C CA . LEU A 1 292 ? 2.673 -1.387 6.341 1.00 92.38 292 LEU A CA 1
ATOM 2305 C C . LEU A 1 292 ? 2.846 -0.248 5.331 1.00 92.38 292 LEU A C 1
ATOM 2307 O O . LEU A 1 292 ? 3.258 -0.482 4.201 1.00 92.38 292 LEU A O 1
ATOM 2311 N N . VAL A 1 293 ? 2.622 0.998 5.757 1.00 94.00 293 VAL A N 1
ATOM 2312 C CA . VAL A 1 293 ? 2.752 2.181 4.891 1.00 94.00 293 VAL A CA 1
ATOM 2313 C C . VAL A 1 293 ? 4.174 2.339 4.365 1.00 94.00 293 VAL A C 1
ATOM 2315 O O . VAL A 1 293 ? 4.366 2.604 3.182 1.00 94.00 293 VAL A O 1
ATOM 2318 N N . ILE A 1 294 ? 5.187 2.160 5.217 1.00 92.69 294 ILE A N 1
ATOM 2319 C CA . ILE A 1 294 ? 6.584 2.234 4.778 1.00 92.69 294 ILE A CA 1
ATOM 2320 C C . ILE A 1 294 ? 6.880 1.131 3.758 1.00 92.69 294 ILE A C 1
ATOM 2322 O O . ILE A 1 294 ? 7.582 1.398 2.786 1.00 92.69 294 ILE A O 1
ATOM 2326 N N . SER A 1 295 ? 6.302 -0.062 3.914 1.00 92.25 295 SER A N 1
ATOM 2327 C CA . SER A 1 295 ? 6.438 -1.151 2.939 1.00 92.25 295 SER A CA 1
ATOM 2328 C C . SER A 1 295 ? 5.819 -0.789 1.578 1.00 92.25 295 SER A C 1
ATOM 2330 O O . SER A 1 295 ? 6.461 -0.962 0.542 1.00 92.25 295 SER A O 1
ATOM 2332 N N . GLU A 1 296 ? 4.622 -0.195 1.549 1.00 94.75 296 GLU A N 1
ATOM 2333 C CA . GLU A 1 296 ? 3.991 0.287 0.304 1.00 94.75 296 GLU A CA 1
ATOM 2334 C C . GLU A 1 296 ? 4.818 1.392 -0.371 1.00 94.75 296 GLU A C 1
ATOM 2336 O O . GLU A 1 296 ? 5.026 1.380 -1.590 1.00 94.75 296 GLU A O 1
ATOM 2341 N N . ILE A 1 297 ? 5.344 2.331 0.425 1.00 94.38 297 ILE A N 1
ATOM 2342 C CA . ILE A 1 297 ? 6.230 3.397 -0.056 1.00 94.38 297 ILE A CA 1
ATOM 2343 C C . ILE A 1 297 ? 7.516 2.799 -0.633 1.00 94.38 297 ILE A C 1
ATOM 2345 O O . ILE A 1 297 ? 7.937 3.215 -1.709 1.00 94.38 297 ILE A O 1
ATOM 2349 N N . GLN A 1 298 ? 8.128 1.811 0.029 1.00 91.94 298 GLN A N 1
ATOM 2350 C CA . GLN A 1 298 ? 9.329 1.139 -0.471 1.00 91.94 298 GLN A CA 1
ATOM 2351 C C . GLN A 1 298 ? 9.086 0.478 -1.835 1.00 91.94 298 GLN A C 1
ATOM 2353 O O . GLN A 1 298 ? 9.874 0.703 -2.753 1.00 91.94 298 GLN A O 1
ATOM 2358 N N . ILE A 1 299 ? 7.989 -0.274 -2.002 1.00 92.50 299 ILE A N 1
ATOM 2359 C CA . ILE A 1 299 ? 7.628 -0.894 -3.293 1.00 92.50 299 ILE A CA 1
ATOM 2360 C C . ILE A 1 299 ? 7.433 0.184 -4.366 1.00 92.50 299 ILE A C 1
ATOM 2362 O O . ILE A 1 299 ? 7.949 0.069 -5.478 1.00 92.50 299 ILE A O 1
ATOM 2366 N N . THR A 1 300 ? 6.732 1.265 -4.023 1.00 94.62 300 THR A N 1
ATOM 2367 C CA . THR A 1 300 ? 6.456 2.371 -4.948 1.00 94.62 300 THR A CA 1
ATOM 2368 C C . THR A 1 300 ? 7.736 3.081 -5.386 1.00 94.62 300 THR A C 1
ATOM 2370 O O . THR A 1 300 ? 7.946 3.302 -6.578 1.00 94.62 300 THR A O 1
ATOM 2373 N N . LEU A 1 301 ? 8.633 3.396 -4.450 1.00 93.00 301 LEU A N 1
ATOM 2374 C CA . LEU A 1 301 ? 9.922 4.019 -4.755 1.00 93.00 301 LEU A CA 1
ATOM 2375 C C . LEU A 1 301 ? 10.814 3.092 -5.585 1.00 93.00 301 LEU A C 1
ATOM 2377 O O . LEU A 1 301 ? 11.455 3.553 -6.529 1.00 93.00 301 LEU A O 1
ATOM 2381 N N . ASN A 1 302 ? 10.809 1.789 -5.294 1.00 89.94 302 ASN A N 1
ATOM 2382 C CA . ASN A 1 302 ? 11.556 0.803 -6.071 1.00 89.94 302 ASN A CA 1
ATOM 2383 C C . ASN A 1 302 ? 11.087 0.716 -7.528 1.00 89.94 302 ASN A C 1
ATOM 2385 O O . ASN A 1 302 ? 11.920 0.457 -8.396 1.00 89.94 302 ASN A O 1
ATOM 2389 N N . ALA A 1 303 ? 9.805 0.962 -7.804 1.00 91.44 303 ALA A N 1
ATOM 2390 C CA . ALA A 1 303 ? 9.265 1.008 -9.162 1.00 91.44 303 ALA A CA 1
ATOM 2391 C C . ALA A 1 303 ? 9.538 2.338 -9.885 1.00 91.44 303 ALA A C 1
ATOM 2393 O O . ALA A 1 303 ? 9.746 2.353 -11.092 1.00 91.44 303 ALA A O 1
ATOM 2394 N N . ILE A 1 304 ? 9.554 3.462 -9.162 1.00 92.44 304 ILE A N 1
ATOM 2395 C CA . ILE A 1 304 ? 9.818 4.786 -9.752 1.00 92.44 304 ILE A CA 1
ATOM 2396 C C . ILE A 1 304 ? 11.298 4.948 -10.115 1.00 92.44 304 ILE A C 1
ATOM 2398 O O . ILE A 1 304 ? 11.638 5.564 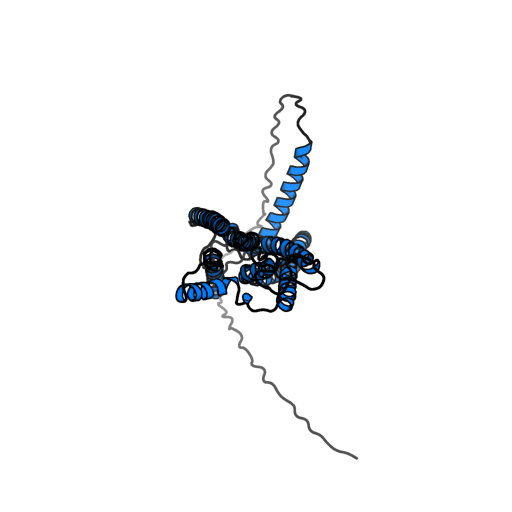-11.127 1.00 92.44 304 ILE A O 1
ATOM 2402 N N . ILE A 1 305 ? 12.195 4.432 -9.275 1.00 91.00 305 ILE A N 1
ATOM 2403 C CA . ILE A 1 305 ? 13.633 4.567 -9.493 1.00 91.00 305 ILE A CA 1
ATOM 2404 C C . ILE A 1 305 ? 14.047 3.613 -10.623 1.00 91.00 305 ILE A C 1
ATOM 2406 O O . ILE A 1 305 ? 13.772 2.415 -10.551 1.00 91.00 305 ILE A O 1
ATOM 2410 N N . PRO A 1 306 ? 14.748 4.087 -11.662 1.00 87.81 306 PRO A N 1
ATOM 2411 C CA . PRO A 1 306 ? 15.190 3.225 -12.751 1.00 87.81 306 PRO A CA 1
ATOM 2412 C C . PRO A 1 306 ? 16.229 2.200 -12.274 1.00 87.81 306 PRO A C 1
ATOM 2414 O O . PRO A 1 306 ? 17.022 2.464 -11.367 1.00 87.81 306 PRO A O 1
ATOM 2417 N N . ASN A 1 307 ? 16.295 1.039 -12.932 1.00 84.06 307 ASN A N 1
ATOM 2418 C CA . ASN A 1 307 ? 17.284 -0.003 -12.611 1.00 84.06 307 ASN A CA 1
ATOM 2419 C C . ASN A 1 307 ? 18.742 0.444 -12.834 1.00 84.06 307 ASN A C 1
ATOM 2421 O O . ASN A 1 307 ? 19.651 -0.083 -12.199 1.00 84.06 307 ASN A O 1
ATOM 2425 N N . SER A 1 308 ? 18.990 1.469 -13.655 1.00 84.81 308 SER A N 1
ATOM 2426 C CA . SER A 1 308 ? 20.321 2.087 -13.770 1.00 84.81 308 SER A CA 1
ATOM 2427 C C . SER A 1 308 ? 20.813 2.709 -12.454 1.00 84.81 308 SER A C 1
ATOM 2429 O O . SER A 1 308 ? 22.016 2.846 -12.251 1.00 84.81 308 SER A O 1
ATOM 2431 N N . LEU A 1 309 ? 19.897 3.046 -11.541 1.00 89.12 309 LEU A N 1
ATOM 2432 C CA . LEU A 1 309 ? 20.168 3.623 -10.226 1.00 89.12 309 LEU A CA 1
ATOM 2433 C C . LEU A 1 309 ? 19.887 2.615 -9.097 1.00 89.12 309 LEU A C 1
ATOM 2435 O O . LEU A 1 309 ? 19.408 2.992 -8.029 1.00 89.12 309 LEU A O 1
ATOM 2439 N N . MET A 1 310 ? 20.194 1.327 -9.303 1.00 84.75 310 MET A N 1
ATOM 2440 C CA . MET A 1 310 ? 19.983 0.281 -8.286 1.00 84.75 310 MET A CA 1
ATOM 2441 C C . MET A 1 310 ? 20.614 0.613 -6.923 1.00 84.75 310 MET A C 1
ATOM 2443 O O . MET A 1 310 ? 20.017 0.318 -5.893 1.00 84.75 310 MET A O 1
ATOM 2447 N N . PHE A 1 311 ? 21.769 1.286 -6.895 1.00 88.44 311 PHE A N 1
ATOM 2448 C CA . PHE A 1 311 ? 22.397 1.716 -5.640 1.00 88.44 311 PHE A CA 1
ATOM 2449 C C . PHE A 1 311 ? 21.512 2.687 -4.836 1.00 88.44 311 PHE A C 1
ATOM 2451 O O . PHE A 1 311 ? 21.481 2.616 -3.610 1.00 88.44 311 PHE A O 1
ATOM 2458 N N . VAL A 1 312 ? 20.747 3.558 -5.510 1.00 90.12 312 VAL A N 1
ATOM 2459 C CA . VAL A 1 312 ? 19.808 4.491 -4.866 1.00 90.12 312 VAL A CA 1
ATOM 2460 C C . VAL A 1 312 ? 18.658 3.721 -4.221 1.00 90.12 312 VAL A C 1
ATOM 2462 O O . VAL A 1 312 ? 18.300 4.021 -3.081 1.00 90.12 312 VAL A O 1
ATOM 2465 N N . LYS A 1 313 ? 18.130 2.688 -4.901 1.00 87.75 313 LYS A N 1
ATOM 2466 C CA . LYS A 1 313 ? 17.102 1.788 -4.342 1.00 87.75 313 LYS A CA 1
ATOM 2467 C C . LYS A 1 313 ? 17.587 1.158 -3.037 1.00 87.75 313 LYS A C 1
ATOM 2469 O O . LYS A 1 313 ? 16.897 1.228 -2.024 1.00 87.75 313 LYS A O 1
ATOM 2474 N N . SER A 1 314 ? 18.810 0.622 -3.038 1.00 88.06 314 SER A N 1
ATOM 2475 C CA . SER A 1 314 ? 19.418 0.013 -1.851 1.00 88.06 314 SER A CA 1
ATOM 2476 C C . SER A 1 314 ? 19.589 1.006 -0.698 1.00 88.06 314 SER A C 1
ATOM 2478 O O . SER A 1 314 ? 19.245 0.673 0.433 1.00 88.06 314 SER A O 1
ATOM 2480 N N . ILE A 1 315 ? 20.068 2.230 -0.959 1.00 90.75 315 ILE A N 1
ATOM 2481 C CA . ILE A 1 315 ? 20.229 3.265 0.079 1.00 90.75 315 ILE A CA 1
ATOM 2482 C C . ILE A 1 315 ? 18.877 3.611 0.713 1.00 90.75 315 ILE A C 1
ATOM 2484 O O . ILE A 1 315 ? 18.757 3.618 1.936 1.00 90.75 315 ILE A O 1
ATOM 2488 N N . ILE A 1 316 ? 17.853 3.866 -0.105 1.00 90.31 316 ILE A N 1
ATOM 2489 C CA . ILE A 1 316 ? 16.508 4.208 0.378 1.00 90.31 316 ILE A CA 1
ATOM 2490 C C . 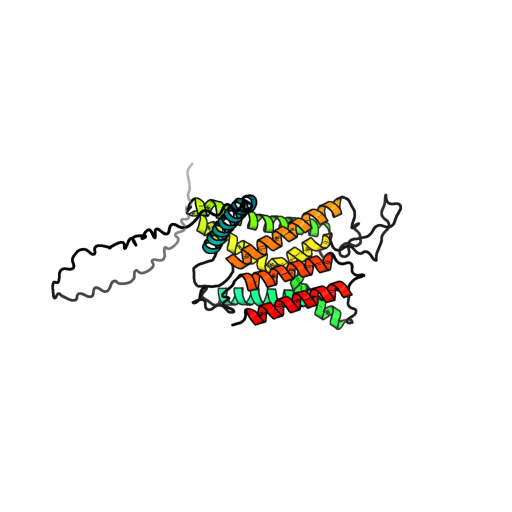ILE A 1 316 ? 15.911 3.058 1.187 1.00 90.31 316 ILE A C 1
ATOM 2492 O O . ILE A 1 316 ? 15.368 3.292 2.267 1.00 90.31 316 ILE A O 1
ATOM 2496 N N . HIS A 1 317 ? 16.044 1.821 0.703 1.00 88.94 317 HIS A N 1
ATOM 2497 C CA . HIS A 1 317 ? 15.575 0.647 1.427 1.00 88.94 317 HIS A CA 1
ATOM 2498 C C . HIS A 1 317 ? 16.265 0.527 2.793 1.00 88.94 317 HIS A C 1
ATOM 2500 O O . HIS A 1 317 ? 15.576 0.401 3.799 1.00 88.94 317 HIS A O 1
ATOM 2506 N N . ILE A 1 318 ? 17.596 0.664 2.863 1.00 89.50 318 ILE A N 1
ATOM 2507 C CA . ILE A 1 318 ? 18.343 0.625 4.131 1.00 89.50 318 ILE A CA 1
ATOM 2508 C C . ILE A 1 318 ? 17.876 1.732 5.085 1.00 89.50 318 ILE A C 1
ATOM 2510 O O . ILE A 1 318 ? 17.627 1.447 6.253 1.00 89.50 318 ILE A O 1
ATOM 2514 N N . LEU A 1 319 ? 17.715 2.974 4.613 1.00 91.69 319 LEU A N 1
ATOM 2515 C CA . LEU A 1 319 ? 17.269 4.095 5.451 1.00 91.69 319 LEU A CA 1
ATOM 2516 C C . LEU A 1 319 ? 15.863 3.872 6.023 1.00 91.69 319 LEU A C 1
ATOM 2518 O O . LEU A 1 319 ? 15.626 4.103 7.212 1.00 91.69 319 LEU A O 1
ATOM 2522 N N . LEU A 1 320 ? 14.932 3.400 5.193 1.00 89.94 320 LEU A N 1
ATOM 2523 C CA . LEU A 1 320 ? 13.558 3.127 5.610 1.00 89.94 320 LEU A CA 1
ATOM 2524 C C . LEU A 1 320 ? 13.491 1.921 6.558 1.00 89.94 320 LEU A C 1
ATOM 2526 O O . LEU A 1 320 ? 12.844 2.006 7.600 1.00 89.94 320 LEU A O 1
ATOM 2530 N N . SER A 1 321 ? 14.217 0.842 6.267 1.00 87.44 321 SER A N 1
ATOM 2531 C CA . SER A 1 321 ? 14.295 -0.342 7.131 1.00 87.44 321 SER A CA 1
ATOM 2532 C C . SER A 1 321 ? 14.976 -0.035 8.470 1.00 87.44 321 SER A C 1
ATOM 2534 O O . SER A 1 321 ? 14.522 -0.498 9.513 1.00 87.44 321 SER A O 1
ATOM 2536 N N . PHE A 1 322 ? 16.009 0.811 8.482 1.00 88.44 322 PHE A N 1
ATOM 2537 C CA . PHE A 1 322 ? 16.641 1.280 9.717 1.00 88.44 322 PHE A CA 1
ATOM 2538 C C . PHE A 1 322 ? 15.696 2.161 10.546 1.00 88.44 322 PHE A C 1
ATOM 2540 O O . PHE A 1 322 ? 15.633 2.027 11.766 1.00 88.44 322 PHE A O 1
ATOM 2547 N N . THR A 1 323 ? 14.899 3.010 9.892 1.00 88.38 323 THR A N 1
ATOM 2548 C CA . THR A 1 323 ? 13.856 3.803 10.565 1.00 88.38 323 THR A CA 1
ATOM 2549 C C . THR A 1 323 ? 12.802 2.900 11.209 1.00 88.38 323 THR A C 1
ATOM 2551 O O . THR A 1 323 ? 12.441 3.109 12.366 1.00 88.38 323 THR A O 1
ATOM 2554 N N . LEU A 1 324 ? 12.350 1.860 10.499 1.00 85.81 324 LEU A N 1
ATOM 2555 C CA . LEU A 1 324 ? 11.436 0.851 11.044 1.00 85.81 324 LEU A CA 1
ATOM 2556 C C . LEU A 1 324 ? 12.039 0.110 12.237 1.00 85.81 324 LEU A C 1
ATOM 2558 O O . LEU A 1 324 ? 11.344 -0.117 13.223 1.00 85.81 324 LEU A O 1
ATOM 2562 N N . PHE A 1 325 ? 13.327 -0.223 12.173 1.00 85.25 325 PHE A N 1
ATOM 2563 C CA . PHE A 1 325 ? 14.042 -0.853 13.276 1.00 85.25 325 PHE A CA 1
ATOM 2564 C C . PHE A 1 325 ? 14.115 0.054 14.515 1.00 85.25 325 PHE A C 1
ATOM 2566 O O . PHE A 1 325 ? 13.817 -0.400 15.616 1.00 85.25 325 PHE A O 1
ATOM 2573 N N . ILE A 1 326 ? 14.435 1.345 14.355 1.00 87.00 326 ILE A N 1
ATOM 2574 C CA . ILE A 1 326 ? 14.414 2.308 15.471 1.00 87.00 326 ILE A CA 1
ATOM 2575 C C . ILE A 1 326 ? 13.007 2.421 16.061 1.00 87.00 326 ILE A C 1
ATOM 2577 O O . ILE A 1 326 ? 12.854 2.389 17.281 1.00 87.00 326 ILE A O 1
ATOM 2581 N N . MET A 1 327 ? 11.977 2.531 15.215 1.00 83.25 327 MET A N 1
ATOM 2582 C CA . MET A 1 327 ? 10.596 2.585 15.693 1.00 83.25 327 MET A CA 1
ATOM 2583 C C . MET A 1 327 ? 10.212 1.313 16.443 1.00 83.25 327 MET A C 1
ATOM 2585 O O . MET A 1 327 ? 9.597 1.413 17.498 1.00 83.25 327 MET A O 1
ATOM 2589 N N . LEU A 1 328 ? 10.617 0.138 15.953 1.00 80.19 328 LEU A N 1
ATOM 2590 C CA . LEU A 1 328 ? 10.409 -1.127 16.650 1.00 80.19 328 LEU A CA 1
ATOM 2591 C C . LEU A 1 328 ? 11.030 -1.096 18.043 1.00 80.19 328 LEU A C 1
ATOM 2593 O O . LEU A 1 328 ? 10.336 -1.404 19.000 1.00 80.19 328 LEU A O 1
ATOM 2597 N N . LEU A 1 329 ? 12.300 -0.705 18.166 1.00 82.12 329 LEU A N 1
ATOM 2598 C CA . LEU A 1 329 ? 12.982 -0.655 19.461 1.00 82.12 329 LEU A CA 1
ATOM 2599 C C . LEU A 1 329 ? 12.360 0.359 20.426 1.00 82.12 329 LEU A C 1
ATOM 2601 O O . LEU A 1 329 ? 12.372 0.129 21.628 1.00 82.12 329 LEU A O 1
ATOM 2605 N N . TYR A 1 330 ? 11.828 1.472 19.917 1.00 82.12 330 TYR A N 1
ATOM 2606 C CA . TYR A 1 330 ? 11.170 2.481 20.746 1.00 82.12 330 TYR A CA 1
ATOM 2607 C C . TYR A 1 330 ? 9.760 2.064 21.197 1.00 82.12 330 TYR A C 1
ATOM 2609 O O . TYR A 1 330 ? 9.292 2.514 22.238 1.00 82.12 330 TYR A O 1
ATOM 2617 N N . LEU A 1 331 ? 9.069 1.239 20.402 1.00 73.31 331 LEU A N 1
ATOM 2618 C CA . LEU A 1 331 ? 7.674 0.838 20.629 1.00 73.31 331 LEU A CA 1
ATOM 2619 C C . LEU A 1 331 ? 7.525 -0.576 21.209 1.00 73.31 331 LEU A C 1
ATOM 2621 O O . LEU A 1 331 ? 6.414 -0.933 21.603 1.00 73.31 331 LEU A O 1
ATOM 2625 N N . LEU A 1 332 ? 8.596 -1.377 21.262 1.00 67.75 332 LEU A N 1
ATOM 2626 C CA . LEU A 1 332 ? 8.609 -2.630 22.014 1.00 67.75 332 LEU A CA 1
ATOM 2627 C C . LEU A 1 332 ? 8.763 -2.305 23.516 1.00 67.75 332 LEU A C 1
ATOM 2629 O O . LEU A 1 332 ? 9.735 -1.635 23.869 1.00 67.75 332 LEU A O 1
ATOM 2633 N N . PRO A 1 333 ? 7.825 -2.736 24.377 1.00 58.41 333 PRO A N 1
ATOM 2634 C CA . PRO A 1 333 ? 7.894 -2.514 25.822 1.00 58.41 333 PRO A CA 1
ATOM 2635 C C . PRO A 1 333 ? 9.027 -3.281 26.514 1.00 58.41 333 PRO A C 1
ATOM 2637 O O . PRO A 1 333 ? 9.415 -4.367 26.016 1.00 58.41 333 PRO A O 1
#

Mean predicted aligned error: 12.46 Å

Solvent-accessible surface area (backbone atoms only — not comparable to full-atom values): 19936 Å² total; per-residue (Å²): 136,81,90,79,92,83,91,82,86,84,87,77,85,79,85,79,80,83,80,83,84,81,82,83,82,87,77,83,87,85,82,91,78,89,82,78,88,85,77,83,79,77,83,74,79,81,83,79,85,83,87,78,90,80,80,93,74,94,69,95,67,78,70,77,59,59,60,57,52,54,50,50,52,51,52,50,51,55,50,50,55,47,49,58,69,49,31,70,87,67,61,54,67,59,69,68,54,26,50,51,50,46,51,51,52,52,49,49,52,52,46,56,70,44,65,78,59,81,62,92,64,87,56,52,76,66,44,52,50,54,45,51,60,53,44,34,77,37,40,68,64,54,81,77,58,54,72,71,59,45,52,55,51,34,52,50,47,35,52,52,23,48,50,49,50,50,49,50,57,46,47,57,56,41,62,78,65,71,52,84,60,55,63,59,52,47,52,51,51,49,56,52,27,53,52,46,67,74,36,44,52,35,48,42,50,52,32,33,48,60,52,22,45,28,83,88,50,62,49,79,49,95,95,49,96,62,65,38,41,17,16,60,81,44,69,92,40,56,37,83,35,77,68,36,47,52,47,31,54,52,28,53,54,30,47,54,39,36,48,55,30,48,45,54,27,23,48,45,69,38,53,66,51,89,81,33,78,38,71,80,74,34,93,51,36,61,59,63,21,48,54,49,45,49,38,48,49,50,54,46,50,54,28,68,50,46,76,93,46,48,69,57,48,52,51,52,43,50,55,54,50,50,50,50,51,53,51,46,65,74,69,54,131

Organism: Naegleria fowleri (NCBI:txid5763)

Radius of gyration: 30.46 Å; Cα contacts (8 Å, |Δi|>4): 298; chains: 1; bounding box: 88×89×96 Å